Protein AF-A0A7C3BUM1-F1 (afdb_monomer)

Radius of gyration: 16.29 Å; Cα contacts (8 Å, |Δi|>4): 325; chains: 1; bounding box: 43×36×41 Å

Solvent-accessible surface area (backbone atoms only — not comparable to full-atom values): 12168 Å² total; per-residue (Å²): 133,93,57,63,69,52,70,36,45,48,68,57,50,49,50,49,41,70,63,41,60,32,74,45,102,86,48,78,44,44,57,68,56,46,44,52,38,48,52,55,34,44,52,52,60,72,76,26,99,44,62,68,73,44,55,67,70,60,46,41,29,54,54,10,55,37,55,62,81,82,89,51,48,34,44,67,62,43,69,41,67,85,38,61,56,45,53,49,40,60,73,68,54,43,62,36,52,24,60,10,52,66,40,52,67,81,62,83,90,83,54,71,66,35,54,48,48,19,49,65,33,34,46,68,63,29,78,91,56,54,74,50,54,40,62,51,25,25,47,42,20,40,60,35,15,56,63,22,45,37,50,37,93,66,24,48,64,47,49,25,63,60,59,72,48,67,95,77,74,50,76,90,49,38,49,68,62,46,39,55,52,46,66,71,12,43,35,69,65,46,79,87,59,82,53,69,67,56,31,51,45,59,64,24,47,32,31,46,47,42,55,69,27,38,67,66,66,78,85,126

Secondary structure (DSSP, 8-state):
----TTT--HHHHHHHHHT--EEEBTEEE-HHHHHHHHHHHHHHHHH-SSGGGS-HHHHHHHHTSS--SSS--GGGG---TT-HHHHHHHHTT-HHHHHHHHTS-SSS---HHHHHHHHHHHHHTTTTS---HHHHHHHHHHH-TTT-----TTTHHHHHHHHT--S---HHHHIIIIIHHHHTSTGGGSPPPSSHHHHHHHHTTTTTHHHHHSPP----

Foldseek 3Di:
DQDLQQEDALVRLVVLQQPQADADPVGTQHLVLVLVLLVLLLVQCVVDVWLLVRDLLVLCLLLALDLHPDDRGSCSQDHPVVLVLLNVLSNVSPVLQRQLCNLPDQDDDDDPVSLVSSVVSNCVSAVVHRDFPQSSLSNVLSRQLLQGARDDPQQLVQLCVSQVHDSDDGSNCCCVSPRVSNCSGNSSPDDQDDPPSSNSCNSNVNNSVCSNRGDRDDDD

Mean predicted aligned error: 4.18 Å

pLDDT: mean 91.53, std 10.64, range [32.69, 98.81]

Structure (mmCIF, N/CA/C/O backbone):
data_AF-A0A7C3BUM1-F1
#
_entry.id   AF-A0A7C3BUM1-F1
#
loop_
_atom_site.group_PDB
_atom_site.id
_atom_site.type_symbol
_atom_site.label_atom_id
_atom_site.label_alt_id
_atom_site.label_comp_id
_atom_site.label_asym_id
_atom_site.label_entity_id
_atom_site.label_seq_id
_atom_site.pdbx_PDB_ins_code
_atom_site.Cartn_x
_atom_site.Cartn_y
_atom_site.Cartn_z
_atom_site.occupancy
_atom_site.B_iso_or_equiv
_atom_site.auth_seq_id
_atom_site.auth_comp_id
_atom_site.auth_asym_id
_atom_site.auth_atom_id
_atom_site.pdbx_PDB_model_num
ATOM 1 N N . MET A 1 1 ? 11.170 15.460 -12.088 1.00 54.09 1 MET A N 1
ATOM 2 C CA . MET A 1 1 ? 11.405 14.317 -12.995 1.00 54.09 1 MET A CA 1
ATOM 3 C C . MET A 1 1 ? 10.095 14.072 -13.723 1.00 54.09 1 MET A C 1
ATOM 5 O O . MET A 1 1 ? 9.106 13.842 -13.044 1.00 54.09 1 MET A O 1
ATOM 9 N N . ASN A 1 2 ? 10.047 14.237 -15.046 1.00 65.81 2 ASN A N 1
ATOM 10 C CA . ASN A 1 2 ? 8.825 14.005 -15.820 1.00 65.81 2 ASN A CA 1
ATOM 11 C C . ASN A 1 2 ? 8.827 12.542 -16.289 1.00 65.81 2 ASN A C 1
ATOM 13 O O . ASN A 1 2 ? 9.351 12.250 -17.356 1.00 65.81 2 ASN A O 1
ATOM 17 N N . ILE A 1 3 ? 8.378 11.617 -15.433 1.00 73.81 3 ILE A N 1
ATOM 18 C CA . ILE A 1 3 ? 8.211 10.208 -15.821 1.00 73.81 3 ILE A CA 1
ATOM 19 C C . ILE A 1 3 ? 6.812 10.057 -16.407 1.00 73.81 3 ILE A C 1
ATOM 21 O O . ILE A 1 3 ? 5.827 10.279 -15.701 1.00 73.81 3 ILE A O 1
ATOM 25 N N . GLU A 1 4 ? 6.717 9.601 -17.655 1.00 87.44 4 GLU A N 1
ATOM 26 C CA . GLU A 1 4 ? 5.458 9.124 -18.231 1.00 87.44 4 GLU A CA 1
ATOM 27 C C . GLU A 1 4 ? 5.128 7.732 -17.671 1.00 87.44 4 GLU A C 1
ATOM 29 O O . GLU A 1 4 ? 5.233 6.720 -18.360 1.00 87.44 4 GLU A O 1
ATOM 34 N N . ILE A 1 5 ? 4.765 7.674 -16.386 1.00 90.94 5 ILE A N 1
ATOM 35 C CA . ILE A 1 5 ? 4.686 6.435 -15.592 1.00 90.94 5 ILE A CA 1
ATOM 36 C C . ILE A 1 5 ? 3.821 5.342 -16.232 1.00 90.94 5 ILE A C 1
ATOM 38 O O . ILE A 1 5 ? 4.075 4.158 -16.045 1.00 90.94 5 ILE A O 1
ATOM 42 N N . PHE A 1 6 ? 2.823 5.720 -17.029 1.00 93.12 6 PHE A N 1
ATOM 43 C CA . PHE A 1 6 ? 1.939 4.769 -17.698 1.00 93.12 6 PHE A CA 1
ATOM 44 C C . PHE A 1 6 ? 2.565 4.089 -18.921 1.00 93.12 6 PHE A C 1
ATOM 46 O O . PHE A 1 6 ? 2.082 3.031 -19.327 1.00 93.12 6 PHE A O 1
ATOM 53 N N . LYS A 1 7 ? 3.616 4.676 -19.505 1.00 94.75 7 LYS A N 1
ATOM 54 C CA . LYS A 1 7 ? 4.246 4.207 -20.746 1.00 94.75 7 LYS A CA 1
ATOM 55 C C . LYS A 1 7 ? 5.590 3.521 -20.541 1.00 94.75 7 LYS A C 1
ATOM 57 O O . LYS A 1 7 ? 6.026 2.820 -21.447 1.00 94.75 7 LYS A O 1
ATOM 62 N N . ILE A 1 8 ? 6.232 3.708 -19.386 1.00 95.56 8 ILE A N 1
ATOM 63 C CA . ILE A 1 8 ? 7.531 3.082 -19.134 1.00 95.56 8 ILE A CA 1
ATOM 64 C C . ILE A 1 8 ? 7.420 1.554 -19.133 1.00 95.56 8 ILE A C 1
ATOM 66 O O . ILE A 1 8 ? 6.443 0.972 -18.648 1.00 95.56 8 ILE A O 1
ATOM 70 N N . THR A 1 9 ? 8.446 0.916 -19.678 1.00 97.50 9 THR A N 1
ATOM 71 C CA . THR A 1 9 ? 8.641 -0.532 -19.672 1.00 97.50 9 THR A CA 1
ATOM 72 C C . THR A 1 9 ? 8.900 -1.051 -18.258 1.00 97.50 9 THR A C 1
ATOM 74 O O . THR A 1 9 ? 9.193 -0.297 -17.325 1.00 97.50 9 THR A O 1
ATOM 77 N N . TRP A 1 10 ? 8.830 -2.373 -18.093 1.00 97.94 10 TRP A N 1
ATOM 78 C CA . TRP A 1 10 ? 9.232 -3.016 -16.844 1.00 97.94 10 TRP A CA 1
ATOM 79 C C . TRP A 1 10 ? 10.689 -2.716 -16.480 1.00 97.94 10 TRP A C 1
ATOM 81 O O . TRP A 1 10 ? 10.981 -2.387 -15.333 1.00 97.94 10 TRP A O 1
ATOM 91 N N . GLN A 1 11 ? 11.593 -2.764 -17.460 1.00 97.62 11 GLN A N 1
ATOM 92 C CA . GLN A 1 11 ? 13.021 -2.535 -17.259 1.00 97.62 11 GLN A CA 1
ATOM 93 C C . GLN A 1 11 ? 13.295 -1.107 -16.773 1.00 97.62 11 GLN A C 1
ATOM 95 O O . GLN A 1 11 ? 14.066 -0.914 -15.833 1.00 97.62 11 GLN A O 1
ATOM 100 N N . GLU A 1 12 ? 12.628 -0.106 -17.351 1.00 96.31 12 GLU A N 1
ATOM 101 C CA . GLU A 1 12 ? 12.721 1.288 -16.898 1.00 96.31 12 GLU A CA 1
ATOM 102 C C . GLU A 1 12 ? 12.132 1.471 -15.494 1.00 96.31 12 GLU A C 1
ATOM 104 O O . GLU A 1 12 ? 12.751 2.108 -14.637 1.00 96.31 12 GLU A O 1
ATOM 109 N N . PHE A 1 13 ? 10.961 0.879 -15.226 1.00 96.62 13 PHE A N 1
ATOM 110 C CA . PHE A 1 13 ? 10.343 0.906 -13.901 1.00 96.62 13 PHE A CA 1
ATOM 111 C C . PHE A 1 13 ? 11.276 0.310 -12.841 1.00 96.62 13 PHE A C 1
ATOM 113 O O . PHE A 1 13 ? 11.584 0.961 -11.839 1.00 96.62 13 PHE A O 1
ATOM 120 N N . PHE A 1 14 ? 11.777 -0.903 -13.078 1.00 96.88 14 PHE A N 1
ATOM 121 C CA . PHE A 1 14 ? 12.679 -1.587 -12.162 1.00 96.88 14 PHE A CA 1
ATOM 122 C C . PHE A 1 14 ? 13.993 -0.826 -11.987 1.00 96.88 14 PHE A C 1
ATOM 124 O O . PHE A 1 14 ? 14.475 -0.697 -10.862 1.00 96.88 14 PHE A O 1
ATOM 131 N N . TRP A 1 15 ? 14.545 -0.243 -13.057 1.00 94.62 15 TRP A N 1
ATOM 132 C CA . TRP A 1 15 ? 15.730 0.607 -12.966 1.00 94.62 15 TRP A CA 1
ATOM 1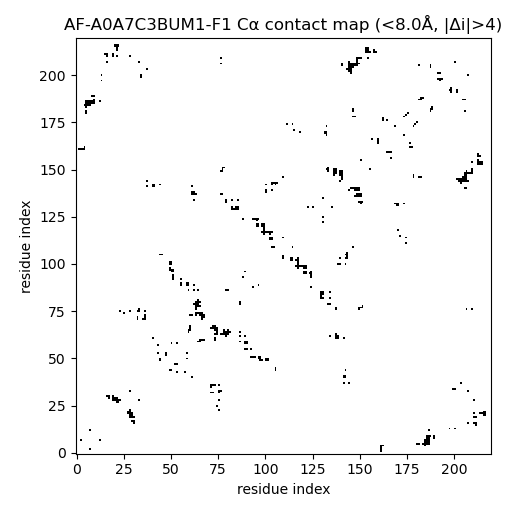33 C C . TRP A 1 15 ? 15.505 1.792 -12.021 1.00 94.62 15 TRP A C 1
ATOM 135 O O . TRP A 1 15 ? 16.359 2.068 -11.176 1.00 94.62 15 TRP A O 1
ATOM 145 N N . HIS A 1 16 ? 14.351 2.461 -12.099 1.00 92.38 16 HIS A N 1
ATOM 146 C CA . HIS A 1 16 ? 14.019 3.553 -11.184 1.00 92.38 16 HIS A CA 1
ATOM 147 C C . HIS A 1 16 ? 13.896 3.092 -9.728 1.00 92.38 16 HIS A C 1
ATOM 149 O O . HIS A 1 16 ? 14.406 3.780 -8.843 1.00 92.38 16 HIS A O 1
ATOM 155 N N . VAL A 1 17 ? 13.263 1.940 -9.483 1.00 93.69 17 VAL A N 1
ATOM 156 C CA . VAL A 1 17 ? 13.146 1.351 -8.138 1.00 93.69 17 VAL A CA 1
ATOM 157 C C . VAL A 1 17 ? 14.523 0.985 -7.579 1.00 93.69 17 VAL A C 1
ATOM 159 O O . VAL A 1 17 ? 14.868 1.363 -6.461 1.00 93.69 17 VAL A O 1
ATOM 162 N N . LYS A 1 18 ? 15.338 0.277 -8.367 1.00 92.19 18 LYS A N 1
ATOM 163 C CA . LYS A 1 18 ? 16.676 -0.189 -7.979 1.00 92.19 18 LYS A CA 1
ATOM 164 C C . LYS A 1 18 ? 17.618 0.965 -7.645 1.00 92.19 18 LYS A C 1
ATOM 166 O O . LYS A 1 18 ? 18.461 0.830 -6.764 1.00 92.19 18 LYS A O 1
ATOM 171 N N . ASN A 1 19 ? 17.469 2.094 -8.335 1.00 88.69 19 ASN A N 1
ATOM 172 C CA . ASN A 1 19 ? 18.288 3.289 -8.145 1.00 88.69 19 ASN A CA 1
ATOM 173 C C . ASN A 1 19 ? 17.624 4.334 -7.232 1.00 88.69 19 ASN A C 1
ATOM 175 O O . ASN A 1 19 ? 17.949 5.524 -7.327 1.00 88.69 19 ASN A O 1
ATOM 179 N N . GLU A 1 20 ? 16.694 3.933 -6.355 1.00 85.88 20 GLU A N 1
ATOM 180 C CA . GLU A 1 20 ? 16.160 4.855 -5.357 1.00 85.88 20 GLU A CA 1
ATOM 181 C C . GLU A 1 20 ? 17.288 5.379 -4.452 1.00 85.88 20 GLU A C 1
ATOM 183 O O . GLU A 1 20 ? 18.154 4.639 -3.990 1.00 85.88 20 GLU A O 1
ATOM 188 N N . ARG A 1 21 ? 17.294 6.693 -4.221 1.00 74.31 21 ARG A N 1
ATOM 189 C CA . ARG A 1 21 ? 18.256 7.371 -3.343 1.00 74.31 21 ARG A CA 1
ATOM 190 C C . ARG A 1 21 ? 17.479 8.280 -2.412 1.00 74.31 21 ARG A C 1
ATOM 192 O O . ARG A 1 21 ? 17.384 9.487 -2.633 1.00 74.31 21 ARG A O 1
ATOM 199 N N . ASN A 1 22 ? 16.839 7.664 -1.426 1.00 73.69 22 ASN A N 1
ATOM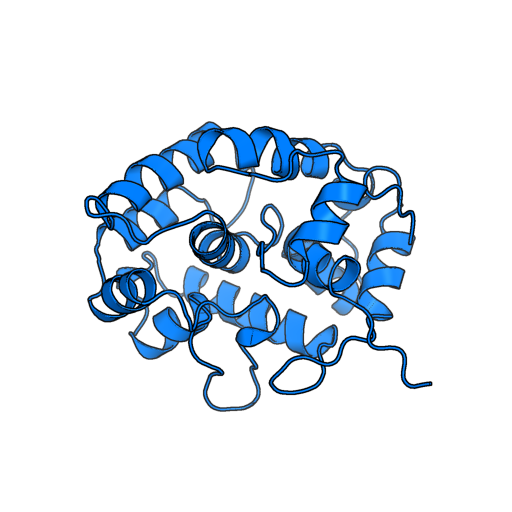 200 C CA . ASN A 1 22 ? 15.943 8.349 -0.514 1.00 73.69 22 ASN A CA 1
ATOM 201 C C . ASN A 1 22 ? 16.381 8.091 0.929 1.00 73.69 22 ASN A C 1
ATOM 203 O O . ASN A 1 22 ? 16.457 6.948 1.371 1.00 73.69 22 ASN A O 1
ATOM 207 N N . VAL A 1 23 ? 16.597 9.162 1.690 1.00 65.06 23 VAL A N 1
ATOM 208 C CA . VAL A 1 23 ? 16.812 9.060 3.136 1.00 65.06 23 VAL A CA 1
ATOM 209 C C . VAL A 1 23 ? 15.453 9.178 3.828 1.00 65.06 23 VAL A C 1
ATOM 211 O O . VAL A 1 23 ? 14.734 10.182 3.729 1.00 65.06 23 VAL A O 1
ATOM 214 N N . GLY A 1 24 ? 15.039 8.104 4.493 1.00 64.38 24 GLY A N 1
ATOM 215 C CA . GLY A 1 24 ? 13.846 8.082 5.325 1.00 64.38 24 GLY A CA 1
ATOM 216 C C . GLY A 1 24 ? 14.082 8.831 6.635 1.00 64.38 24 GLY A C 1
ATOM 217 O O . GLY A 1 24 ? 15.208 9.028 7.070 1.00 64.38 24 GLY A O 1
ATOM 218 N N . LEU A 1 25 ? 13.007 9.194 7.344 1.00 61.88 25 LEU A N 1
ATOM 219 C CA . LEU A 1 25 ? 13.126 9.817 8.679 1.00 61.88 25 LEU A CA 1
ATOM 220 C C . LEU A 1 25 ? 13.809 8.911 9.722 1.00 61.88 25 LEU A C 1
ATOM 222 O O . LEU A 1 25 ? 14.065 9.349 10.837 1.00 61.88 25 LEU A O 1
ATOM 226 N N . ARG A 1 26 ? 14.000 7.626 9.406 1.00 67.12 26 ARG A N 1
ATOM 227 C CA . ARG A 1 26 ? 14.441 6.580 10.336 1.00 67.12 26 ARG A CA 1
ATOM 228 C C . ARG A 1 26 ? 15.459 5.626 9.690 1.00 67.12 26 ARG A C 1
ATOM 230 O O . ARG A 1 26 ? 15.480 4.443 10.027 1.00 67.12 26 ARG A O 1
ATOM 237 N N . GLY A 1 27 ? 16.251 6.143 8.749 1.00 68.12 27 GLY A N 1
ATOM 238 C CA . GLY A 1 27 ? 17.278 5.409 8.004 1.00 68.12 27 GLY A CA 1
ATOM 239 C C . GLY A 1 27 ? 17.022 5.364 6.498 1.00 68.12 27 GLY A C 1
ATOM 240 O O . GLY A 1 27 ? 15.997 5.856 6.017 1.00 68.12 27 GLY A O 1
ATOM 241 N N . ASP A 1 28 ? 17.962 4.766 5.773 1.00 73.38 28 ASP A N 1
ATOM 242 C CA . ASP A 1 28 ? 17.940 4.701 4.313 1.00 73.38 28 ASP A CA 1
ATOM 243 C C . ASP A 1 28 ? 16.742 3.901 3.794 1.00 73.38 28 ASP A C 1
ATOM 245 O O . ASP A 1 28 ? 16.418 2.807 4.277 1.00 73.38 28 ASP A O 1
ATOM 249 N N . LEU A 1 29 ? 16.071 4.464 2.791 1.00 78.12 29 LEU A N 1
ATOM 250 C CA . LEU A 1 29 ? 15.075 3.753 2.005 1.00 78.12 29 LEU A CA 1
ATOM 251 C C . LEU A 1 29 ? 15.798 3.095 0.836 1.00 78.12 29 LEU A C 1
ATOM 253 O O . LEU A 1 29 ? 16.469 3.771 0.056 1.00 78.12 29 LEU A O 1
ATOM 257 N N . ASN A 1 30 ? 15.685 1.775 0.748 1.00 88.31 30 ASN A N 1
ATOM 258 C CA . ASN A 1 30 ? 16.286 1.003 -0.326 1.00 88.31 30 ASN A CA 1
ATOM 259 C C . ASN A 1 30 ? 15.413 -0.198 -0.690 1.00 88.31 30 ASN A C 1
ATOM 261 O O . ASN A 1 30 ? 14.597 -0.679 0.109 1.00 88.31 30 ASN A O 1
ATOM 265 N N . ILE A 1 31 ? 15.660 -0.710 -1.893 1.00 92.88 31 ILE A N 1
ATOM 266 C CA . ILE A 1 31 ? 14.914 -1.810 -2.493 1.00 92.88 31 ILE A CA 1
ATOM 267 C C . ILE A 1 31 ? 14.848 -3.040 -1.579 1.00 92.88 31 ILE A C 1
ATOM 269 O O . ILE A 1 31 ? 13.768 -3.589 -1.378 1.00 92.88 31 ILE A O 1
ATOM 273 N N . HIS A 1 32 ? 15.955 -3.435 -0.946 1.00 92.69 32 HIS A N 1
ATOM 274 C CA . HIS A 1 32 ? 15.994 -4.620 -0.085 1.00 92.69 32 HIS A CA 1
ATOM 275 C C . HIS A 1 32 ? 15.169 -4.436 1.194 1.00 92.69 32 HIS A C 1
ATOM 277 O O . HIS A 1 32 ? 14.444 -5.341 1.602 1.00 92.69 32 HIS A O 1
ATOM 283 N N . GLY A 1 33 ? 15.226 -3.255 1.814 1.00 92.19 33 GLY A N 1
ATOM 284 C CA . GLY A 1 33 ? 14.411 -2.922 2.981 1.00 92.19 33 GLY A CA 1
ATOM 285 C C . GLY A 1 33 ? 12.916 -2.920 2.660 1.00 92.19 33 GLY A C 1
ATOM 286 O O . GLY A 1 33 ? 12.113 -3.431 3.442 1.00 92.19 33 GLY A O 1
ATOM 287 N N . ARG A 1 34 ? 12.541 -2.393 1.491 1.00 93.81 34 ARG A N 1
ATOM 288 C CA . ARG A 1 34 ? 11.162 -2.417 0.987 1.00 93.81 34 ARG A CA 1
ATOM 289 C C . ARG A 1 34 ? 10.677 -3.834 0.685 1.00 93.81 34 ARG A C 1
ATOM 291 O O . ARG A 1 34 ? 9.579 -4.182 1.115 1.00 93.81 34 ARG A O 1
ATOM 298 N N . ILE A 1 35 ? 11.498 -4.656 0.025 1.00 96.62 35 ILE A N 1
ATOM 299 C CA . ILE A 1 35 ? 11.204 -6.077 -0.227 1.00 96.62 35 ILE A CA 1
ATOM 300 C C . ILE A 1 35 ? 10.926 -6.800 1.097 1.00 96.62 35 ILE A C 1
ATOM 302 O O . ILE A 1 35 ? 9.842 -7.358 1.252 1.00 96.62 35 ILE A O 1
ATOM 306 N N . LYS A 1 36 ? 11.818 -6.675 2.094 1.00 95.69 36 LYS A N 1
ATOM 307 C CA . LYS A 1 36 ? 11.636 -7.290 3.425 1.00 95.69 36 LYS A CA 1
ATOM 308 C C . LYS A 1 36 ? 10.296 -6.914 4.074 1.00 95.69 36 LYS A C 1
ATOM 310 O O . LYS A 1 36 ? 9.660 -7.754 4.707 1.00 95.69 36 LYS A O 1
ATOM 315 N N . VAL A 1 37 ? 9.853 -5.659 3.933 1.00 96.06 37 VAL A N 1
ATOM 316 C CA . VAL A 1 37 ? 8.552 -5.212 4.465 1.00 96.06 37 VAL A CA 1
ATOM 317 C C . VAL A 1 37 ? 7.388 -5.895 3.750 1.00 96.06 37 VAL A C 1
ATOM 319 O O . VAL A 1 37 ? 6.482 -6.385 4.423 1.00 96.06 37 VAL A O 1
ATOM 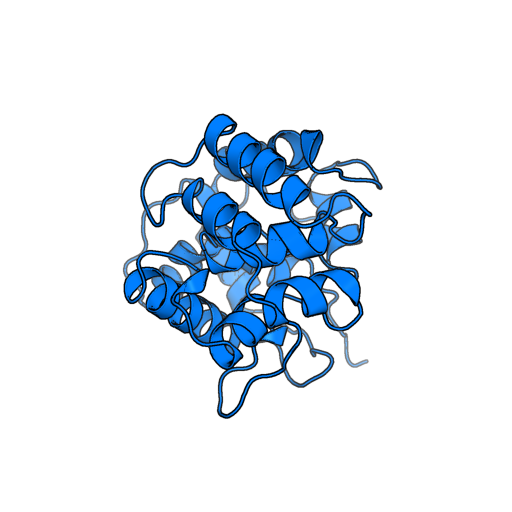322 N N . LEU A 1 38 ? 7.395 -5.940 2.414 1.00 97.69 38 LEU A N 1
ATOM 323 C CA . LEU A 1 38 ? 6.300 -6.550 1.652 1.00 97.69 38 LEU A CA 1
ATOM 324 C C . LEU A 1 38 ? 6.244 -8.070 1.835 1.00 97.69 38 LEU A C 1
ATOM 326 O O . LEU A 1 38 ? 5.154 -8.617 1.968 1.00 97.69 38 LEU A O 1
ATOM 330 N N . GLU A 1 39 ? 7.390 -8.745 1.912 1.00 97.44 39 GLU A N 1
ATOM 331 C CA . GLU A 1 39 ? 7.464 -10.182 2.196 1.00 97.44 39 GLU A CA 1
ATOM 332 C C . GLU A 1 39 ? 6.927 -10.507 3.593 1.00 97.44 39 GLU A C 1
ATOM 334 O O . GLU A 1 39 ? 6.083 -11.390 3.749 1.00 97.44 39 GLU A O 1
ATOM 339 N N . ALA A 1 40 ? 7.338 -9.751 4.615 1.00 97.06 40 ALA A N 1
ATOM 340 C CA . ALA A 1 40 ? 6.821 -9.941 5.966 1.00 97.06 40 ALA A CA 1
ATOM 341 C C . ALA A 1 40 ? 5.323 -9.626 6.069 1.00 97.06 40 ALA A C 1
ATOM 343 O O . ALA A 1 40 ? 4.602 -10.308 6.800 1.00 97.06 40 ALA A O 1
ATOM 344 N N . ALA A 1 41 ? 4.840 -8.613 5.342 1.00 97.75 41 ALA A N 1
ATOM 345 C CA . ALA A 1 41 ? 3.418 -8.302 5.274 1.00 97.75 41 ALA A CA 1
ATOM 346 C C . ALA A 1 41 ? 2.630 -9.449 4.633 1.00 97.75 41 ALA A C 1
ATOM 348 O O . ALA A 1 41 ? 1.650 -9.918 5.212 1.00 97.75 41 ALA A O 1
ATOM 349 N N . ARG A 1 42 ? 3.111 -9.945 3.487 1.00 97.62 42 ARG A N 1
ATOM 350 C CA . ARG A 1 42 ? 2.541 -11.087 2.775 1.00 97.62 42 ARG A CA 1
ATOM 351 C C . ARG A 1 42 ? 2.447 -12.298 3.697 1.00 97.62 42 ARG A C 1
ATOM 353 O O . ARG A 1 42 ? 1.349 -12.802 3.905 1.00 97.62 42 ARG A O 1
ATOM 360 N N . ASN A 1 43 ? 3.549 -12.700 4.328 1.00 97.50 43 ASN A N 1
ATOM 361 C CA . ASN A 1 43 ? 3.573 -13.862 5.219 1.00 97.50 43 ASN A CA 1
ATOM 362 C C . ASN A 1 43 ? 2.518 -13.765 6.330 1.00 97.50 43 ASN A C 1
ATOM 364 O O . ASN A 1 43 ? 1.822 -14.736 6.597 1.00 97.50 43 ASN A O 1
ATOM 368 N N . ARG A 1 44 ? 2.311 -12.581 6.921 1.00 97.44 44 ARG A N 1
ATOM 369 C CA . ARG A 1 44 ? 1.278 -12.395 7.957 1.00 97.44 44 ARG A CA 1
ATOM 370 C C . ARG A 1 44 ? -0.123 -12.640 7.438 1.00 97.44 44 ARG A C 1
ATOM 372 O O . ARG A 1 44 ? -0.879 -13.339 8.101 1.00 97.44 44 ARG A O 1
ATOM 379 N N . PHE A 1 45 ? -0.447 -12.082 6.278 1.00 97.94 45 PHE A N 1
ATOM 380 C CA . PHE A 1 45 ? -1.757 -12.261 5.666 1.00 97.94 45 PHE A CA 1
ATOM 381 C C . PHE A 1 45 ? -1.992 -13.684 5.142 1.00 97.94 45 PHE A C 1
ATOM 383 O O . PHE A 1 45 ? -3.135 -14.104 5.070 1.00 97.94 45 PHE A O 1
ATOM 390 N N . TYR A 1 46 ? -0.941 -14.433 4.798 1.00 96.88 46 TYR A N 1
ATOM 391 C CA . TYR A 1 46 ? -1.068 -15.849 4.431 1.00 96.88 46 TYR A CA 1
ATOM 392 C C . TYR A 1 46 ? -1.215 -16.774 5.635 1.00 96.88 46 TYR A C 1
ATOM 394 O O . TYR A 1 46 ? -1.887 -17.795 5.547 1.00 96.88 46 TYR A O 1
ATOM 402 N N . SER A 1 47 ? -0.567 -16.439 6.750 1.00 97.75 47 SER A N 1
ATOM 403 C CA . SER A 1 47 ? -0.589 -17.261 7.962 1.00 97.75 47 SER A CA 1
ATOM 404 C C . SER A 1 47 ? -1.825 -17.041 8.836 1.00 97.75 47 SER A C 1
ATOM 406 O O . SER A 1 47 ? -2.001 -17.778 9.800 1.00 97.75 47 SER A O 1
ATOM 408 N N . HIS A 1 48 ? -2.655 -16.040 8.534 1.00 97.81 48 HIS A N 1
ATOM 409 C CA . HIS A 1 48 ? -3.841 -15.699 9.319 1.00 97.81 48 HIS A CA 1
ATOM 410 C C . HIS A 1 48 ? -5.032 -15.467 8.381 1.00 97.81 48 HIS A C 1
ATOM 412 O O . HIS A 1 48 ? -4.912 -14.627 7.486 1.00 97.81 48 HIS A O 1
ATOM 418 N N . PRO A 1 49 ? -6.168 -16.163 8.577 1.00 93.44 49 PRO A N 1
ATOM 419 C CA . PRO A 1 49 ? -7.363 -15.962 7.760 1.00 93.44 49 PRO A CA 1
ATOM 420 C C . PRO A 1 49 ? -7.867 -14.517 7.805 1.00 93.44 49 PRO A C 1
ATOM 422 O O . PRO A 1 49 ? -8.163 -13.941 6.757 1.00 93.44 49 PRO A O 1
ATOM 425 N N . HIS A 1 50 ? -7.895 -13.920 9.001 1.00 98.31 50 HIS A N 1
ATOM 426 C CA . HIS A 1 50 ? -8.404 -12.574 9.227 1.00 98.31 50 HIS A CA 1
ATOM 427 C C . HIS A 1 50 ? -7.334 -11.654 9.826 1.00 98.31 50 HIS A C 1
ATOM 429 O O . HIS A 1 50 ? -6.406 -12.079 10.518 1.00 98.31 50 HIS A O 1
ATOM 435 N N . PHE A 1 51 ? -7.455 -10.345 9.582 1.00 98.56 51 PHE A N 1
ATOM 436 C CA . PHE A 1 51 ? -6.521 -9.366 10.152 1.00 98.56 51 PHE A CA 1
ATOM 437 C C . PHE A 1 51 ? -6.593 -9.331 11.682 1.00 98.56 51 PHE A C 1
ATOM 439 O O . PHE A 1 51 ? -5.584 -9.081 12.338 1.00 98.56 51 PHE A O 1
ATOM 446 N N . GLU A 1 52 ? -7.768 -9.582 12.253 1.00 98.25 52 GLU A N 1
ATOM 447 C CA . GLU A 1 52 ? -7.962 -9.606 13.701 1.00 98.25 52 GLU A CA 1
ATOM 448 C C . GLU A 1 52 ? -7.297 -10.785 14.417 1.00 98.25 52 GLU A C 1
ATOM 450 O O . GLU A 1 52 ? -7.038 -10.676 15.619 1.00 98.25 52 GLU A O 1
ATOM 455 N N . ASP A 1 53 ? -6.941 -11.844 13.684 1.00 98.19 53 ASP A N 1
ATOM 456 C CA . ASP A 1 53 ? -6.195 -12.998 14.201 1.00 98.19 53 ASP A CA 1
ATOM 457 C C . ASP A 1 53 ? -4.693 -12.694 14.335 1.00 98.19 53 ASP A C 1
ATOM 459 O O . ASP A 1 53 ? -3.967 -13.342 15.089 1.00 98.19 53 ASP A O 1
ATOM 463 N N . ILE A 1 54 ? -4.199 -11.685 13.610 1.00 98.06 54 ILE A N 1
ATOM 464 C CA . ILE A 1 54 ? -2.799 -11.257 13.667 1.00 98.06 54 ILE A CA 1
ATOM 465 C C . ILE A 1 54 ? -2.549 -10.588 15.018 1.00 98.06 54 ILE A C 1
ATOM 467 O O . ILE A 1 54 ? -3.268 -9.663 15.383 1.00 98.06 54 ILE A O 1
ATOM 471 N N . ASN A 1 55 ? -1.494 -10.973 15.743 1.00 96.81 55 ASN A N 1
ATOM 472 C CA . ASN A 1 55 ? -1.174 -10.358 17.037 1.00 96.81 55 ASN A CA 1
ATOM 473 C C . ASN A 1 55 ? -1.004 -8.825 16.961 1.00 96.81 55 ASN A C 1
ATOM 475 O O . ASN A 1 55 ? -0.680 -8.241 15.920 1.00 96.81 55 ASN A O 1
ATOM 479 N N . VAL A 1 56 ? -1.207 -8.158 18.098 1.00 96.44 56 VAL A N 1
ATOM 480 C CA . VAL A 1 56 ? -1.292 -6.696 18.152 1.00 96.44 56 VAL A CA 1
ATOM 481 C C . VAL A 1 56 ? -0.004 -6.006 17.682 1.00 96.44 56 VAL A C 1
ATOM 483 O O . VAL A 1 56 ? -0.084 -4.999 16.981 1.00 96.44 56 VAL A O 1
ATOM 486 N N . GLU A 1 57 ? 1.180 -6.538 17.990 1.00 95.62 57 GLU A N 1
ATOM 487 C CA . GLU A 1 57 ? 2.468 -6.023 17.504 1.00 95.62 57 GLU A CA 1
ATOM 488 C C . GLU A 1 57 ? 2.536 -6.049 15.974 1.00 95.62 57 GLU A C 1
ATOM 490 O O . GLU A 1 57 ? 2.829 -5.029 15.345 1.00 95.62 57 GLU A O 1
ATOM 495 N N . ALA A 1 58 ? 2.191 -7.182 15.368 1.00 95.94 58 ALA A N 1
ATOM 496 C CA . ALA A 1 58 ? 2.211 -7.353 13.924 1.00 95.94 58 ALA A CA 1
ATOM 497 C C . ALA A 1 58 ? 1.150 -6.489 13.213 1.00 95.94 58 ALA A C 1
ATOM 499 O O . ALA A 1 58 ? 1.432 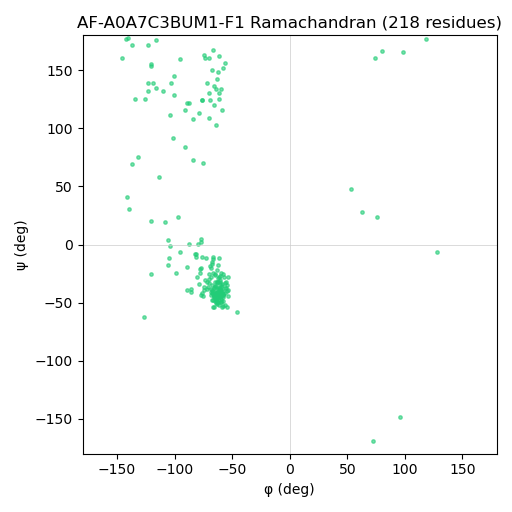-5.938 12.143 1.00 95.94 58 ALA A O 1
ATOM 500 N N . ARG A 1 59 ? -0.029 -6.273 13.817 1.00 97.81 59 ARG A N 1
ATOM 501 C CA . ARG A 1 59 ? -1.033 -5.324 13.297 1.00 97.81 59 ARG A CA 1
ATOM 502 C C . ARG A 1 59 ? -0.528 -3.883 13.308 1.00 97.81 59 ARG A C 1
ATOM 504 O O . ARG A 1 59 ? -0.715 -3.167 12.325 1.00 97.81 59 ARG A O 1
ATOM 511 N N . LYS A 1 60 ? 0.147 -3.453 14.382 1.00 97.06 60 LYS A N 1
ATOM 512 C CA . LYS A 1 60 ? 0.753 -2.108 14.485 1.00 97.06 60 LYS A CA 1
ATOM 513 C C . LYS A 1 60 ? 1.791 -1.873 13.384 1.00 97.06 60 LYS A C 1
ATOM 515 O O . LYS A 1 60 ? 1.871 -0.783 12.812 1.00 97.06 60 LYS A O 1
ATOM 520 N N . GLU A 1 61 ? 2.584 -2.897 13.091 1.00 96.38 61 GLU A N 1
ATOM 521 C CA . GLU A 1 61 ? 3.610 -2.896 12.048 1.00 96.38 61 GLU A CA 1
ATOM 522 C C . GLU A 1 61 ? 3.013 -2.815 10.633 1.00 96.38 61 GLU A C 1
ATOM 524 O O . GLU A 1 61 ? 3.389 -1.933 9.853 1.00 96.38 61 GLU A O 1
ATOM 529 N N . LEU A 1 62 ? 2.003 -3.639 10.330 1.00 97.06 62 LEU A N 1
ATOM 530 C CA . LEU A 1 62 ? 1.237 -3.555 9.078 1.00 97.06 62 LEU A CA 1
ATOM 531 C C . LEU A 1 62 ? 0.603 -2.165 8.916 1.00 97.06 62 LEU A C 1
ATOM 533 O O . LEU A 1 62 ? 0.742 -1.517 7.878 1.00 97.06 62 LEU A O 1
ATOM 537 N N . ALA A 1 63 ? 0.005 -1.641 9.983 1.00 96.62 63 ALA A N 1
ATOM 538 C CA . ALA A 1 63 ? -0.587 -0.310 10.005 1.00 96.62 63 ALA A CA 1
ATOM 539 C C . ALA A 1 63 ? 0.446 0.830 9.894 1.00 96.62 63 ALA A C 1
ATOM 541 O O . ALA A 1 63 ? 0.067 1.958 9.585 1.00 96.62 63 ALA A O 1
ATOM 542 N N . GLY A 1 64 ? 1.741 0.562 10.097 1.00 94.00 64 GLY A N 1
ATOM 543 C CA . GLY A 1 64 ? 2.831 1.497 9.807 1.00 94.00 64 GLY A CA 1
ATOM 544 C C . GLY A 1 64 ? 3.006 2.633 10.816 1.00 94.00 64 GLY A C 1
ATOM 545 O O . GLY A 1 64 ? 3.548 3.680 10.462 1.00 94.00 64 GLY A O 1
ATOM 546 N N . PHE A 1 65 ? 2.552 2.470 12.063 1.00 91.81 65 PHE A N 1
ATOM 547 C CA . PHE A 1 65 ? 2.763 3.478 13.118 1.00 91.81 65 PHE A CA 1
ATOM 548 C C . PHE A 1 65 ? 3.817 3.087 14.159 1.00 91.81 65 PHE A C 1
ATOM 550 O O . PHE A 1 65 ? 4.088 3.846 15.092 1.00 91.81 65 PHE A O 1
ATOM 557 N N . VAL A 1 66 ? 4.470 1.946 13.972 1.00 89.56 66 VAL A N 1
ATOM 558 C CA . VAL A 1 66 ? 5.676 1.549 14.701 1.00 89.56 66 VAL A CA 1
ATOM 559 C C . VAL A 1 66 ? 6.809 1.320 13.708 1.00 89.56 66 VAL A C 1
ATOM 561 O O . VAL A 1 66 ? 6.574 1.052 12.533 1.00 89.56 66 VAL A O 1
ATOM 564 N N . VAL A 1 67 ? 8.049 1.445 14.173 1.00 80.62 67 VAL A N 1
ATOM 565 C CA . VAL A 1 67 ? 9.223 1.122 13.344 1.00 80.62 67 VAL A CA 1
ATOM 566 C C . VAL A 1 67 ? 9.351 -0.389 13.145 1.00 80.62 67 VAL A C 1
ATOM 568 O O . VAL A 1 67 ? 9.784 -0.819 12.080 1.00 80.62 67 VAL A O 1
ATOM 571 N N . GLY A 1 68 ? 8.922 -1.157 14.150 1.00 74.75 68 GLY A N 1
ATOM 572 C CA . GLY A 1 68 ? 9.185 -2.585 14.316 1.00 74.75 68 GLY A CA 1
ATOM 573 C C . GLY A 1 68 ? 10.336 -2.844 15.284 1.00 74.75 68 GLY A C 1
ATOM 574 O O . GLY A 1 68 ? 11.083 -1.926 15.634 1.00 74.75 68 GLY A O 1
ATOM 575 N N . LYS A 1 69 ? 10.461 -4.096 15.727 1.00 69.94 69 LYS A N 1
ATOM 576 C CA . LYS A 1 69 ? 11.654 -4.608 16.421 1.00 69.94 69 LYS A CA 1
ATOM 577 C C . LYS A 1 69 ? 12.462 -5.449 15.421 1.00 69.94 69 LYS A C 1
ATOM 579 O O . LYS A 1 69 ? 11.874 -6.190 14.640 1.00 69.94 69 LYS A O 1
ATOM 584 N N . GLY A 1 70 ? 13.791 -5.336 15.425 1.00 76.31 70 GLY A N 1
ATOM 585 C CA . GLY A 1 70 ? 14.673 -6.106 14.532 1.00 76.31 70 GLY A CA 1
ATOM 586 C C . GLY A 1 70 ? 15.078 -5.370 13.250 1.00 76.31 70 GLY A C 1
ATOM 587 O O . GLY A 1 70 ? 15.248 -4.151 13.252 1.00 76.31 70 GLY A O 1
ATOM 588 N N . GLU A 1 71 ? 15.288 -6.107 12.157 1.00 83.50 71 GLU A N 1
ATOM 589 C CA . GLU A 1 71 ? 15.826 -5.562 10.897 1.00 83.50 71 GLU A CA 1
ATOM 590 C C . GLU A 1 71 ? 14.782 -4.858 10.024 1.00 83.50 71 GLU A C 1
ATOM 592 O O . GLU A 1 71 ? 15.111 -3.946 9.264 1.00 83.50 71 GLU A O 1
ATOM 597 N N . ILE A 1 72 ? 13.513 -5.259 10.126 1.00 89.69 72 ILE A N 1
ATOM 598 C CA . ILE A 1 72 ? 12.451 -4.748 9.258 1.00 89.69 72 ILE A CA 1
ATOM 599 C C . ILE A 1 72 ? 12.053 -3.345 9.712 1.00 89.69 72 ILE A C 1
ATOM 601 O O . ILE A 1 72 ? 11.679 -3.119 10.861 1.00 89.69 72 ILE A O 1
ATOM 605 N N . ARG A 1 73 ? 12.128 -2.385 8.788 1.00 89.62 73 ARG A N 1
ATOM 606 C CA . ARG A 1 73 ? 11.724 -0.993 9.012 1.00 89.62 73 ARG A CA 1
ATOM 607 C C . ARG A 1 73 ? 10.347 -0.766 8.393 1.00 89.62 73 ARG A C 1
ATOM 609 O O . ARG A 1 73 ? 10.236 -0.378 7.237 1.00 89.62 73 ARG A O 1
ATOM 616 N N . TRP A 1 74 ? 9.273 -0.948 9.155 1.00 90.94 74 TRP A N 1
ATOM 617 C CA . TRP A 1 74 ? 7.895 -0.870 8.633 1.00 90.94 74 TRP A CA 1
ATOM 618 C C . TRP A 1 74 ? 7.503 0.497 8.058 1.00 90.94 74 TRP A C 1
ATOM 620 O O . TRP A 1 74 ? 6.562 0.601 7.265 1.00 90.94 74 TRP A O 1
ATOM 630 N N . THR A 1 75 ? 8.261 1.540 8.395 1.00 86.25 75 THR A N 1
ATOM 631 C CA . THR A 1 75 ? 8.096 2.902 7.877 1.00 86.25 75 THR A CA 1
ATOM 632 C C . THR A 1 75 ? 8.634 3.098 6.453 1.00 86.25 75 THR A C 1
ATOM 634 O O . THR A 1 75 ? 8.569 4.219 5.953 1.00 86.25 75 THR A O 1
ATOM 637 N N . GLN A 1 76 ? 9.158 2.048 5.800 1.00 87.38 76 GLN A N 1
ATOM 638 C CA . GLN A 1 76 ? 9.653 2.099 4.412 1.00 87.38 76 GLN A CA 1
ATOM 639 C C . GLN A 1 76 ? 8.554 2.482 3.402 1.00 87.38 76 GLN A C 1
ATOM 641 O O . GLN A 1 76 ? 8.853 3.114 2.400 1.00 87.38 76 GLN A O 1
ATOM 646 N N . PHE A 1 77 ? 7.278 2.189 3.690 1.00 89.31 77 PHE A N 1
ATOM 647 C CA . PHE A 1 77 ? 6.123 2.608 2.875 1.00 89.31 77 PHE A CA 1
ATOM 648 C C . PHE A 1 77 ? 5.223 3.599 3.622 1.00 89.31 77 PHE A C 1
ATOM 650 O O . PHE A 1 77 ? 4.041 3.347 3.870 1.00 89.31 77 PHE A O 1
ATOM 657 N N . GLY A 1 78 ? 5.805 4.724 4.034 1.00 84.06 78 GLY A N 1
ATOM 658 C CA . GLY A 1 78 ? 5.109 5.760 4.793 1.00 84.06 78 GLY A CA 1
ATOM 659 C C . GLY A 1 78 ? 4.846 5.395 6.259 1.00 84.06 78 GLY A C 1
ATOM 660 O O . GLY A 1 78 ? 4.881 4.236 6.669 1.00 84.06 78 GLY A O 1
ATOM 661 N N . SER A 1 79 ? 4.589 6.427 7.062 1.00 86.75 79 SER A N 1
ATOM 662 C CA . SER A 1 79 ? 4.277 6.315 8.489 1.00 86.75 79 SER A CA 1
ATOM 663 C C . SER A 1 79 ? 2.885 6.869 8.768 1.00 86.75 79 SER A C 1
ATOM 665 O O . SER A 1 79 ? 2.519 7.923 8.246 1.00 86.75 79 SER A O 1
ATOM 667 N N . THR A 1 80 ? 2.135 6.187 9.630 1.00 91.06 80 THR A N 1
ATOM 668 C CA . THR A 1 80 ? 0.806 6.606 10.110 1.00 91.06 80 THR A CA 1
ATOM 669 C C . THR A 1 80 ? 0.843 7.055 11.578 1.00 91.06 80 THR A C 1
ATOM 671 O O . THR A 1 80 ? -0.184 7.134 12.248 1.00 91.06 80 THR A O 1
ATOM 674 N N . GLN A 1 81 ? 2.027 7.394 12.102 1.00 89.12 81 GLN A N 1
ATOM 675 C CA . GLN A 1 81 ? 2.235 7.748 13.515 1.00 89.12 81 GLN A CA 1
ATOM 676 C C . GLN A 1 81 ? 1.359 8.891 14.036 1.00 89.12 81 GLN A C 1
ATOM 678 O O . GLN A 1 81 ? 0.981 8.876 15.209 1.00 89.12 81 GLN A O 1
ATOM 683 N N . SER A 1 82 ? 1.017 9.862 13.191 1.00 89.19 82 SER A N 1
ATOM 684 C CA . SER A 1 82 ? 0.164 10.996 13.559 1.00 89.19 82 SER A CA 1
ATOM 685 C C . SER A 1 82 ? -1.337 10.677 13.532 1.00 89.19 82 SER A C 1
ATOM 687 O O . SER A 1 82 ? -2.136 11.484 14.000 1.00 89.19 82 SER A O 1
ATOM 689 N N . ALA A 1 83 ? -1.752 9.506 13.037 1.00 92.62 83 ALA A N 1
ATOM 690 C CA . ALA A 1 83 ? -3.160 9.147 12.885 1.00 92.62 83 ALA A CA 1
ATOM 691 C C . ALA A 1 83 ? -3.747 8.579 14.194 1.00 92.62 83 ALA A C 1
ATOM 693 O O . ALA A 1 83 ? -3.974 7.380 14.321 1.00 92.62 83 ALA A O 1
ATOM 694 N N . GLY A 1 84 ? -3.969 9.442 15.193 1.00 95.31 84 GLY A N 1
ATOM 695 C CA . GLY A 1 84 ? -4.383 9.066 16.556 1.00 95.31 84 GLY A CA 1
ATOM 696 C C . GLY A 1 84 ? -5.522 8.039 16.629 1.00 95.31 84 GLY A C 1
ATOM 697 O O . GLY A 1 84 ? -5.325 6.949 17.165 1.00 95.31 84 GLY A O 1
ATOM 698 N N . ARG A 1 85 ? -6.678 8.354 16.033 1.00 95.81 85 ARG A N 1
ATOM 699 C CA . ARG A 1 85 ? -7.863 7.474 16.033 1.00 95.81 85 ARG A CA 1
ATOM 700 C C . ARG A 1 85 ? -7.645 6.173 15.257 1.00 95.81 85 ARG A C 1
ATOM 702 O O . ARG A 1 85 ? -8.066 5.116 15.709 1.00 95.81 85 ARG A O 1
ATOM 709 N N . PHE A 1 86 ? -6.920 6.224 14.139 1.00 96.94 86 PHE A N 1
ATOM 710 C CA . PHE A 1 86 ? -6.526 5.027 13.389 1.00 96.94 86 PHE A CA 1
ATOM 711 C C . PHE A 1 86 ? -5.683 4.070 14.243 1.00 96.94 86 PHE A C 1
ATOM 713 O O . PHE A 1 86 ? -5.991 2.885 14.328 1.00 96.94 86 PHE A O 1
ATOM 720 N N . LYS A 1 87 ? -4.670 4.587 14.950 1.00 96.75 87 LYS A N 1
ATOM 721 C CA . LYS A 1 87 ? -3.851 3.781 15.872 1.00 96.75 87 LYS A CA 1
ATOM 722 C C . LYS A 1 87 ? -4.690 3.156 16.980 1.00 96.75 87 LYS A C 1
ATOM 724 O O . LYS A 1 87 ? -4.480 1.995 17.318 1.00 96.75 87 LYS A O 1
ATOM 729 N N . GLN A 1 88 ? -5.621 3.925 17.545 1.00 96.88 88 GLN A N 1
ATOM 730 C CA . GLN A 1 88 ? -6.522 3.440 18.585 1.00 96.88 88 GLN A CA 1
ATOM 731 C C . GLN A 1 88 ? -7.357 2.256 18.085 1.00 96.88 88 GLN A C 1
ATOM 733 O O . GLN A 1 88 ? -7.341 1.212 18.729 1.00 96.88 88 GLN A O 1
ATOM 738 N N . ALA A 1 89 ? -7.995 2.377 16.918 1.00 97.69 89 ALA A N 1
ATOM 739 C CA . ALA A 1 89 ? -8.809 1.304 16.349 1.00 97.69 89 ALA A CA 1
ATOM 740 C C . ALA A 1 89 ? -7.992 0.030 16.048 1.00 97.69 89 ALA A C 1
ATOM 742 O O . ALA A 1 89 ? -8.460 -1.076 16.309 1.00 97.69 89 ALA A O 1
ATOM 743 N N . ILE A 1 90 ? -6.743 0.170 15.578 1.00 98.00 90 ILE A N 1
ATOM 744 C CA . ILE A 1 90 ? -5.824 -0.968 15.385 1.00 98.00 90 ILE A CA 1
ATOM 745 C C . ILE A 1 90 ? -5.451 -1.625 16.724 1.00 98.00 90 ILE A C 1
ATOM 747 O O . ILE A 1 90 ? -5.438 -2.851 16.831 1.00 98.00 90 ILE A O 1
ATOM 751 N N . ASN A 1 91 ? -5.158 -0.826 17.756 1.00 97.38 91 ASN A N 1
ATOM 752 C CA . ASN A 1 91 ? -4.824 -1.338 19.089 1.00 97.38 91 ASN A CA 1
ATOM 753 C C . ASN A 1 91 ? -6.004 -2.067 19.742 1.00 97.38 91 ASN A C 1
ATOM 755 O O . ASN A 1 91 ? -5.794 -3.064 20.424 1.00 97.38 91 ASN A O 1
ATOM 759 N N . GLN A 1 92 ? -7.225 -1.584 19.515 1.00 97.62 92 GLN A N 1
ATOM 760 C CA . GLN A 1 92 ? -8.464 -2.175 20.023 1.00 97.62 92 GLN A CA 1
ATOM 761 C C . GLN A 1 92 ? -8.939 -3.386 19.212 1.00 97.62 92 GLN A C 1
ATOM 763 O O . GLN A 1 92 ? -9.968 -3.957 19.548 1.00 97.62 92 GLN A O 1
ATOM 768 N N . ASN A 1 93 ? -8.208 -3.774 18.162 1.00 98.00 93 ASN A N 1
ATOM 769 C CA . ASN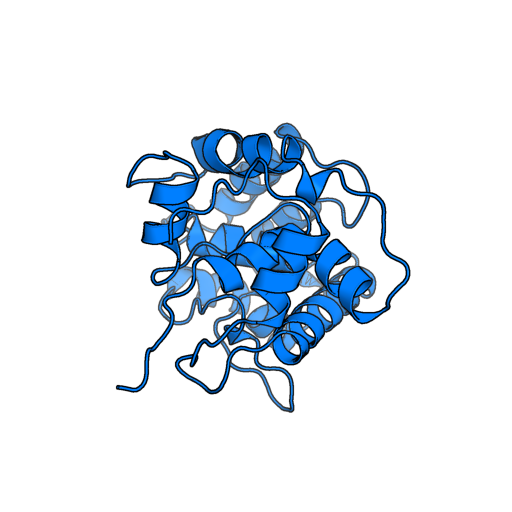 A 1 93 ? -8.603 -4.848 17.257 1.00 98.00 93 ASN A CA 1
ATOM 770 C C . ASN A 1 93 ? -10.012 -4.660 16.674 1.00 98.00 93 ASN A C 1
ATOM 772 O O . ASN A 1 93 ? -10.839 -5.564 16.735 1.00 98.00 93 ASN A O 1
ATOM 776 N N . ASN A 1 94 ? -10.323 -3.462 16.174 1.00 98.12 94 ASN A N 1
ATOM 777 C CA . ASN A 1 94 ? -11.664 -3.183 15.669 1.00 98.12 94 ASN A CA 1
ATOM 778 C C . ASN A 1 94 ? -12.033 -4.149 14.523 1.00 98.12 94 ASN A C 1
ATOM 780 O O . ASN A 1 94 ? -11.430 -4.099 13.448 1.00 98.12 94 ASN A O 1
ATOM 784 N N . HIS A 1 95 ? -13.050 -4.983 14.756 1.00 98.44 95 HIS A N 1
ATOM 785 C CA . HIS A 1 95 ? -13.491 -6.050 13.854 1.00 98.44 95 HIS A CA 1
ATOM 786 C C . HIS A 1 95 ? -13.812 -5.556 12.433 1.00 98.44 95 HIS A C 1
ATOM 788 O O . HIS A 1 95 ? -13.480 -6.216 11.449 1.00 98.44 95 HIS A O 1
ATOM 794 N N . TYR A 1 96 ? -14.357 -4.342 12.282 1.00 98.62 96 TYR A N 1
ATOM 795 C CA . TYR A 1 96 ? -14.656 -3.780 10.961 1.00 98.62 96 TYR A CA 1
ATOM 796 C C . TYR A 1 96 ? -13.403 -3.525 10.113 1.00 98.62 96 TYR A C 1
ATOM 798 O O . TYR A 1 96 ? -13.486 -3.566 8.888 1.00 98.62 96 TYR A O 1
ATOM 806 N N . ILE A 1 97 ? -12.228 -3.312 10.719 1.00 98.69 97 ILE A N 1
ATOM 807 C CA . ILE A 1 97 ? -10.966 -3.232 9.963 1.00 98.69 97 ILE A CA 1
ATOM 808 C C . ILE A 1 97 ? -10.623 -4.600 9.363 1.00 98.69 97 ILE A C 1
ATOM 810 O O . ILE A 1 97 ? -10.159 -4.669 8.223 1.00 98.69 97 ILE A O 1
ATOM 814 N N . SER A 1 98 ? -10.871 -5.677 10.112 1.00 98.69 98 SER A N 1
ATOM 815 C CA . SER A 1 98 ? -10.653 -7.043 9.642 1.00 98.69 98 SER A CA 1
ATOM 816 C C . SER A 1 98 ? -11.599 -7.397 8.502 1.00 98.69 98 SER A C 1
ATOM 818 O O . SER A 1 98 ? -11.137 -7.676 7.397 1.00 98.69 98 SER A O 1
ATOM 820 N N . LEU A 1 99 ? -12.906 -7.217 8.716 1.00 98.81 99 LEU A N 1
ATOM 821 C CA . LEU A 1 99 ? -13.923 -7.445 7.688 1.00 98.81 99 LEU A CA 1
ATOM 822 C C . LEU A 1 99 ? -13.684 -6.620 6.420 1.00 98.81 99 LEU A C 1
ATOM 824 O O . LEU A 1 99 ? -13.931 -7.096 5.313 1.00 98.81 99 LEU A O 1
ATOM 828 N N . ALA A 1 100 ? -13.204 -5.380 6.565 1.00 98.81 100 ALA A N 1
ATOM 829 C CA . ALA A 1 100 ? -12.843 -4.554 5.422 1.00 98.81 100 ALA A CA 1
ATOM 830 C C . ALA A 1 100 ? -11.714 -5.201 4.622 1.00 98.81 100 ALA A C 1
ATOM 832 O O . ALA A 1 100 ? -11.825 -5.340 3.405 1.00 98.81 100 ALA A O 1
ATOM 833 N N . LEU A 1 101 ? -10.637 -5.625 5.290 1.00 98.75 101 LEU A N 1
ATOM 834 C CA . LEU A 1 101 ? -9.512 -6.282 4.632 1.00 98.75 101 LEU A CA 1
ATOM 835 C C . LEU A 1 101 ? -9.911 -7.602 3.973 1.00 98.75 101 LEU A C 1
ATOM 837 O O . LEU A 1 101 ? -9.307 -7.947 2.960 1.00 98.75 101 LEU A O 1
ATOM 841 N N . ASP A 1 102 ? -10.916 -8.310 4.474 1.00 98.69 102 ASP A N 1
ATOM 842 C CA . ASP A 1 102 ? -11.421 -9.549 3.865 1.00 98.69 102 ASP A CA 1
ATOM 843 C C . ASP A 1 102 ? -12.120 -9.324 2.518 1.00 98.69 102 ASP A C 1
ATOM 845 O O . ASP A 1 102 ? -12.171 -10.229 1.688 1.00 98.69 102 ASP A O 1
ATOM 849 N N . GLN A 1 103 ? -12.561 -8.095 2.229 1.00 98.69 103 GLN A N 1
ATOM 850 C CA . GLN A 1 103 ? -13.070 -7.725 0.900 1.00 98.69 103 GLN A CA 1
ATOM 851 C C . GLN A 1 103 ? -11.974 -7.733 -0.177 1.00 98.69 103 GLN A C 1
ATOM 853 O O . GLN A 1 103 ? -12.272 -7.729 -1.373 1.00 98.69 103 GLN A O 1
ATOM 858 N N . ILE A 1 104 ? -10.703 -7.726 0.232 1.00 98.62 104 ILE A N 1
ATOM 859 C CA . ILE A 1 104 ? -9.544 -7.673 -0.653 1.00 98.62 104 ILE A CA 1
ATOM 860 C C . ILE A 1 104 ? -8.908 -9.070 -0.723 1.00 98.62 104 ILE A C 1
ATOM 862 O O . ILE A 1 104 ? -8.318 -9.512 0.265 1.00 98.62 104 ILE A O 1
ATOM 866 N N . PRO A 1 105 ? -8.967 -9.776 -1.867 1.00 97.88 105 PRO A N 1
ATOM 867 C CA . PRO A 1 105 ? -8.328 -11.081 -2.009 1.00 97.88 105 PRO A CA 1
ATOM 868 C C . PRO A 1 105 ? -6.803 -10.952 -1.967 1.00 97.88 105 PRO A C 1
ATOM 870 O O . PRO A 1 105 ? -6.263 -9.938 -2.415 1.00 97.88 105 PRO A O 1
ATOM 873 N N . LEU A 1 106 ? -6.110 -11.987 -1.478 1.00 96.88 106 LEU A N 1
ATOM 874 C CA . LEU A 1 106 ? -4.638 -12.041 -1.416 1.00 96.88 106 LEU A CA 1
ATOM 875 C C . LEU A 1 106 ? -3.980 -12.182 -2.791 1.00 96.88 106 LEU A C 1
ATOM 877 O O . LEU A 1 106 ? -2.876 -11.684 -2.995 1.00 96.88 106 LEU A O 1
ATOM 881 N N . GLU A 1 107 ? -4.667 -12.828 -3.730 1.00 95.69 107 GLU A N 1
ATOM 882 C CA . GLU A 1 107 ? -4.192 -13.073 -5.092 1.00 95.69 107 GLU A CA 1
ATOM 883 C C . GLU A 1 107 ? -5.324 -12.913 -6.104 1.00 95.69 107 GLU A C 1
ATOM 885 O O . GLU A 1 107 ? -6.475 -12.647 -5.755 1.00 95.69 107 GLU A O 1
ATOM 890 N N . GLY A 1 108 ? -4.983 -13.068 -7.381 1.00 95.44 108 GLY A N 1
ATOM 891 C CA . GLY A 1 108 ? -5.934 -12.972 -8.475 1.00 95.44 108 GLY A CA 1
ATOM 892 C C . GLY A 1 108 ? -6.396 -11.543 -8.754 1.00 95.44 108 GLY A C 1
ATOM 893 O O . GLY A 1 108 ? -5.828 -10.548 -8.280 1.00 95.44 108 GLY A O 1
ATOM 894 N N . SER A 1 109 ? -7.430 -11.445 -9.585 1.00 94.69 109 SER A N 1
ATOM 895 C CA . SER A 1 109 ? -8.000 -10.169 -10.004 1.00 94.69 109 SER A CA 1
ATOM 896 C C . SER A 1 109 ? -8.634 -9.433 -8.829 1.00 94.69 109 SER A C 1
ATOM 898 O O . SER A 1 109 ? -9.389 -10.022 -8.055 1.00 94.69 109 SER A O 1
ATOM 900 N N . LEU A 1 110 ? -8.380 -8.131 -8.753 1.00 97.44 110 LEU A N 1
ATOM 901 C CA . LEU A 1 110 ? -9.059 -7.219 -7.845 1.00 97.44 110 LEU A CA 1
ATOM 902 C C . LEU A 1 110 ? -9.844 -6.193 -8.665 1.00 97.44 110 LEU A C 1
ATOM 904 O O . LEU A 1 110 ? -9.318 -5.633 -9.625 1.00 97.44 110 LEU A O 1
ATOM 908 N N . ASN A 1 111 ? -11.093 -5.932 -8.286 1.00 97.12 111 ASN A N 1
ATOM 909 C CA . ASN A 1 111 ? -11.969 -5.001 -8.998 1.00 97.12 111 ASN A CA 1
ATOM 910 C C . ASN A 1 111 ? -12.507 -3.867 -8.106 1.00 97.12 111 ASN A C 1
ATOM 912 O O . ASN A 1 111 ? -12.370 -3.873 -6.880 1.00 97.12 111 ASN A O 1
ATOM 916 N N . ARG A 1 112 ? -13.172 -2.89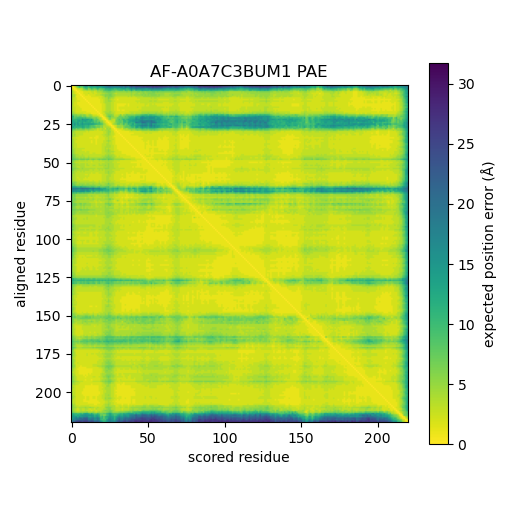5 -8.746 1.00 97.75 112 ARG A N 1
ATOM 917 C CA . ARG A 1 112 ? -13.736 -1.707 -8.087 1.00 97.75 112 ARG A CA 1
ATOM 918 C C . ARG A 1 112 ? -14.755 -2.056 -7.001 1.00 97.75 112 ARG A C 1
ATOM 920 O O . ARG A 1 112 ? -14.818 -1.359 -5.996 1.00 97.75 112 ARG A O 1
ATOM 927 N N . LYS A 1 113 ? -15.534 -3.130 -7.175 1.00 98.31 113 LYS A N 1
ATOM 928 C CA . LYS A 1 113 ? -16.549 -3.563 -6.199 1.00 98.31 113 LYS A CA 1
ATOM 929 C C . LYS A 1 113 ? -15.899 -4.043 -4.901 1.00 98.31 113 LYS A C 1
ATOM 931 O O . LYS A 1 113 ? -16.361 -3.675 -3.830 1.00 98.31 113 LYS A O 1
ATOM 936 N N . GLN A 1 114 ? -14.817 -4.814 -4.994 1.00 98.69 114 GLN A N 1
ATOM 937 C CA . GLN A 1 114 ? -14.048 -5.266 -3.828 1.00 98.69 114 GLN A CA 1
ATOM 938 C C . GLN A 1 114 ? -13.410 -4.091 -3.083 1.00 98.69 114 GLN A C 1
ATOM 940 O O . GLN A 1 114 ? -13.498 -4.003 -1.861 1.00 98.69 114 GLN A O 1
ATOM 945 N N . TYR A 1 115 ? -12.833 -3.139 -3.821 1.00 98.69 115 TYR A N 1
ATOM 946 C CA . TYR A 1 115 ? -12.330 -1.903 -3.226 1.00 98.69 115 TYR A CA 1
ATOM 947 C C . TYR A 1 115 ? -13.434 -1.092 -2.533 1.00 98.69 115 TYR A C 1
ATOM 949 O O . TYR A 1 115 ? -13.242 -0.648 -1.404 1.00 98.69 115 TYR A O 1
ATOM 957 N N . GLN A 1 116 ? -14.598 -0.934 -3.169 1.00 98.56 116 GLN A N 1
ATOM 958 C CA . GLN A 1 116 ? -15.728 -0.227 -2.568 1.00 98.56 116 GLN A CA 1
ATOM 959 C C . GLN A 1 116 ? -16.206 -0.928 -1.291 1.00 98.56 116 GLN A C 1
ATOM 961 O O . GLN A 1 116 ? -16.352 -0.274 -0.265 1.00 98.56 116 GLN A O 1
ATOM 966 N N . GLY A 1 117 ? -16.336 -2.259 -1.312 1.00 98.69 117 GLY A N 1
ATOM 967 C CA . GLY A 1 117 ? -16.684 -3.044 -0.126 1.00 98.69 117 GLY A CA 1
ATOM 968 C C . GLY A 1 117 ? -15.687 -2.858 1.021 1.00 98.69 117 GLY A C 1
ATOM 969 O O . GLY A 1 117 ? -16.097 -2.729 2.178 1.00 98.69 117 GLY A O 1
ATOM 970 N N . PHE A 1 118 ? -14.385 -2.784 0.715 1.00 98.75 118 PHE A N 1
ATOM 971 C CA . PHE A 1 118 ? -13.358 -2.439 1.701 1.00 98.75 118 PHE A CA 1
ATOM 972 C C . PHE A 1 118 ? -13.611 -1.051 2.305 1.00 98.75 118 PHE A C 1
ATOM 974 O O . PHE A 1 118 ? -13.582 -0.917 3.524 1.00 98.75 118 PHE A O 1
ATOM 981 N N . ILE A 1 119 ? -13.881 -0.025 1.490 1.00 98.31 119 ILE A N 1
ATOM 982 C CA . ILE A 1 119 ? -14.123 1.343 1.976 1.00 98.31 119 ILE A CA 1
ATOM 983 C C . ILE A 1 119 ? -15.380 1.416 2.844 1.00 98.31 119 ILE A C 1
ATOM 985 O O . ILE A 1 119 ? -15.303 1.923 3.964 1.00 98.31 119 ILE A O 1
ATOM 989 N N . ASP A 1 120 ? -16.497 0.878 2.359 1.00 98.00 120 ASP A N 1
ATOM 990 C CA . ASP A 1 120 ? -17.789 0.917 3.052 1.00 98.00 120 ASP A CA 1
ATOM 991 C C . ASP A 1 120 ? -17.702 0.217 4.413 1.00 98.00 120 ASP A C 1
ATOM 993 O O . ASP A 1 120 ? -18.255 0.678 5.411 1.00 98.00 120 ASP A O 1
ATOM 997 N N . THR A 1 121 ? -16.959 -0.891 4.475 1.00 98.62 121 THR A N 1
ATOM 998 C CA . THR A 1 121 ? -16.750 -1.637 5.719 1.00 98.62 121 THR A CA 1
ATOM 999 C C . THR A 1 121 ? -15.753 -0.932 6.635 1.00 98.62 121 THR A C 1
ATOM 1001 O O . THR A 1 121 ? -16.000 -0.821 7.833 1.00 98.62 121 THR A O 1
ATOM 1004 N N . LEU A 1 122 ? -14.658 -0.388 6.091 1.00 98.38 122 LEU A N 1
ATOM 1005 C CA . LEU A 1 122 ? -13.646 0.322 6.872 1.00 98.38 122 LEU A CA 1
ATOM 1006 C C . LEU A 1 122 ? -14.243 1.547 7.567 1.00 98.38 122 LEU A C 1
ATOM 1008 O O . LEU A 1 122 ? -13.903 1.820 8.714 1.00 98.38 122 LEU A O 1
ATOM 1012 N N . GLN A 1 123 ? -15.134 2.281 6.900 1.00 97.06 123 GLN A N 1
ATOM 1013 C CA . GLN A 1 123 ? -15.766 3.474 7.466 1.00 97.06 123 GLN A CA 1
ATOM 1014 C C . GLN A 1 123 ? -16.593 3.179 8.726 1.00 97.06 123 GLN A C 1
ATOM 1016 O O . GLN A 1 123 ? -16.639 4.032 9.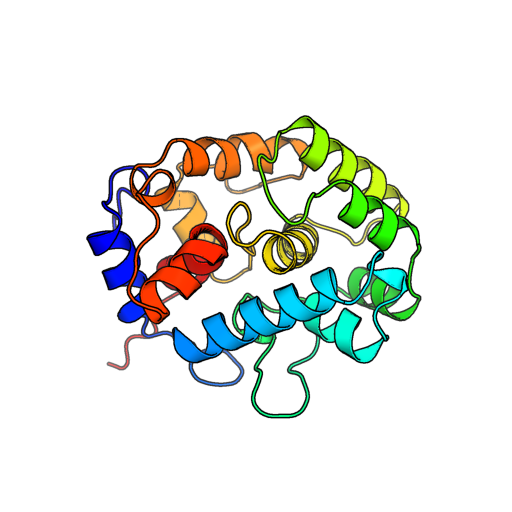611 1.00 97.06 123 GLN A O 1
ATOM 1021 N N . LYS A 1 124 ? -17.133 1.962 8.882 1.00 97.75 124 LYS A N 1
ATOM 1022 C CA . LYS A 1 124 ? -17.833 1.526 10.107 1.00 97.75 124 LYS A CA 1
ATOM 1023 C C . LYS A 1 124 ? -16.914 1.459 11.331 1.00 97.75 124 LYS A C 1
ATOM 1025 O O . LYS A 1 124 ? -17.360 1.653 12.454 1.00 97.75 124 LYS A O 1
ATOM 1030 N N . ALA A 1 125 ? -15.606 1.263 11.141 1.00 97.19 125 ALA A N 1
ATOM 1031 C CA . ALA A 1 125 ? -14.633 1.361 12.234 1.00 97.19 125 ALA A CA 1
ATOM 1032 C C . ALA A 1 125 ? -14.386 2.814 12.696 1.00 97.19 125 ALA A C 1
ATOM 1034 O O . ALA A 1 125 ? -13.719 3.035 13.709 1.00 97.19 125 ALA A O 1
ATOM 1035 N N . PHE A 1 126 ? -14.868 3.810 11.942 1.00 96.44 126 PHE A N 1
ATOM 1036 C CA . PHE A 1 126 ? -14.518 5.222 12.097 1.00 96.44 126 PHE A CA 1
ATOM 1037 C C . PHE A 1 126 ? -15.719 6.154 11.889 1.00 96.44 126 PHE A C 1
ATOM 1039 O O . PHE A 1 126 ? -15.563 7.217 11.289 1.00 96.44 126 PHE A O 1
ATOM 1046 N N . GLU A 1 127 ? -16.896 5.795 12.406 1.00 91.50 127 GLU A N 1
ATOM 1047 C CA . GLU A 1 127 ? -18.125 6.604 12.293 1.00 91.50 127 GLU A CA 1
ATOM 1048 C C . GLU A 1 127 ? -17.934 8.035 12.821 1.00 91.50 127 GLU A C 1
ATOM 1050 O O . GLU A 1 127 ? -18.369 9.003 12.202 1.00 91.50 127 GLU A O 1
ATOM 1055 N N . SER A 1 128 ? -17.164 8.199 13.900 1.00 87.69 128 SER A N 1
ATOM 1056 C CA . SER A 1 128 ? -16.810 9.517 14.450 1.00 87.69 128 SER A CA 1
ATOM 1057 C C . SER A 1 128 ? -15.708 10.247 13.663 1.00 87.69 128 SER A C 1
ATOM 1059 O O . SER A 1 128 ? -15.226 11.294 14.101 1.00 87.69 128 SER A O 1
ATOM 1061 N N . GLY A 1 129 ? -15.252 9.693 12.537 1.00 89.06 129 GLY A N 1
ATOM 1062 C CA . GLY A 1 129 ? -14.114 10.145 11.737 1.00 89.06 129 GLY A CA 1
ATOM 1063 C C . GLY A 1 129 ? -12.755 9.712 12.301 1.00 89.06 129 GLY A C 1
ATOM 1064 O O . GLY A 1 129 ? -12.627 9.315 13.459 1.00 89.06 129 GLY A O 1
ATOM 1065 N N . GLY A 1 130 ? -11.689 9.844 11.504 1.00 85.50 130 GLY A N 1
ATOM 1066 C CA . GLY A 1 130 ? -10.316 9.506 11.923 1.00 85.50 130 GLY A CA 1
ATOM 1067 C C . GLY A 1 130 ? -9.561 8.570 10.981 1.00 85.50 130 GLY A C 1
ATOM 1068 O O . GLY A 1 130 ? -8.360 8.369 11.163 1.00 85.50 130 GLY A O 1
ATOM 1069 N N . VAL A 1 131 ? -10.242 8.054 9.958 1.00 93.44 131 VAL A N 1
ATOM 1070 C CA . VAL A 1 131 ? -9.639 7.370 8.813 1.00 93.44 131 VAL A CA 1
ATOM 1071 C C . VAL A 1 131 ? -9.566 8.314 7.621 1.00 93.44 131 VAL A C 1
ATOM 1073 O O . VAL A 1 131 ? -10.438 9.156 7.415 1.00 93.44 131 VAL A O 1
ATOM 1076 N N . ASN A 1 132 ? -8.510 8.190 6.827 1.00 93.31 132 ASN A N 1
ATOM 1077 C CA . ASN A 1 132 ? -8.368 8.908 5.568 1.00 93.31 132 ASN A CA 1
ATOM 1078 C C . ASN A 1 132 ? -7.709 8.006 4.519 1.00 93.31 132 ASN A C 1
ATOM 1080 O O . ASN A 1 132 ? -7.304 6.875 4.800 1.00 93.31 132 ASN A O 1
ATOM 1084 N N . ILE A 1 133 ? -7.578 8.516 3.295 1.00 93.62 133 ILE A N 1
ATOM 1085 C CA . ILE A 1 133 ? -7.011 7.737 2.194 1.00 93.62 133 ILE A CA 1
ATOM 1086 C C . ILE A 1 133 ? -5.569 7.278 2.461 1.00 93.62 133 ILE A C 1
ATOM 1088 O O . ILE A 1 133 ? -5.187 6.204 2.010 1.00 93.62 133 ILE A O 1
ATOM 1092 N N . ALA A 1 134 ? -4.769 8.024 3.229 1.00 92.62 134 ALA A N 1
ATOM 1093 C CA . ALA A 1 134 ? -3.400 7.619 3.555 1.00 92.62 134 ALA A CA 1
ATOM 1094 C C . ALA A 1 134 ? -3.373 6.389 4.478 1.00 92.62 134 ALA A C 1
ATOM 1096 O O . ALA A 1 134 ? -2.618 5.452 4.232 1.00 92.62 134 ALA A O 1
ATOM 1097 N N . THR A 1 135 ? -4.226 6.346 5.506 1.00 95.25 135 THR A N 1
ATOM 1098 C CA . THR A 1 135 ? -4.307 5.185 6.410 1.00 95.25 135 THR A CA 1
ATOM 1099 C C . THR A 1 135 ? -4.950 3.975 5.736 1.00 95.25 135 THR A C 1
ATOM 1101 O O . THR A 1 135 ? -4.482 2.855 5.920 1.00 95.25 135 THR A O 1
ATOM 1104 N N . ALA A 1 136 ? -5.975 4.191 4.906 1.00 96.94 136 ALA A N 1
ATOM 1105 C CA . ALA A 1 136 ? -6.608 3.123 4.133 1.00 96.94 136 ALA A CA 1
ATOM 1106 C C . ALA A 1 136 ? -5.632 2.494 3.127 1.00 96.94 136 ALA A C 1
ATOM 1108 O O . ALA A 1 136 ? -5.432 1.281 3.123 1.00 96.94 136 ALA A O 1
ATOM 1109 N N . THR A 1 137 ? -4.959 3.321 2.320 1.00 96.38 137 THR A N 1
ATOM 1110 C CA . THR A 1 137 ? -3.991 2.835 1.323 1.00 96.38 137 THR A CA 1
ATOM 1111 C C . THR A 1 137 ? -2.759 2.202 1.952 1.00 96.38 137 THR A C 1
ATOM 1113 O O . THR A 1 137 ? -2.155 1.334 1.330 1.00 96.38 137 THR A O 1
ATOM 1116 N N . ARG A 1 138 ? -2.413 2.557 3.199 1.00 96.94 138 ARG A N 1
ATOM 1117 C CA . ARG A 1 138 ? -1.388 1.835 3.958 1.00 96.94 138 ARG A CA 1
ATOM 1118 C C . ARG A 1 138 ? -1.773 0.374 4.188 1.00 96.94 138 ARG A C 1
ATOM 1120 O O . ARG A 1 138 ? -0.978 -0.501 3.866 1.00 96.94 138 ARG A O 1
ATOM 1127 N N . LEU A 1 139 ? -2.971 0.103 4.710 1.00 98.00 139 LEU A N 1
ATOM 1128 C CA . LEU A 1 139 ? -3.434 -1.274 4.927 1.00 98.00 139 LEU A CA 1
ATOM 1129 C C . LEU A 1 139 ? -3.547 -2.039 3.601 1.00 98.00 139 LEU A C 1
ATOM 1131 O O . LEU A 1 139 ? -3.044 -3.155 3.483 1.00 98.00 139 LEU A O 1
ATOM 1135 N N . LEU A 1 140 ? -4.135 -1.401 2.587 1.00 98.50 140 LEU A N 1
ATOM 1136 C CA . LEU A 1 140 ? -4.303 -1.981 1.257 1.00 98.50 140 LEU A CA 1
ATOM 1137 C C . LEU A 1 140 ? -2.969 -2.337 0.595 1.00 98.50 140 LEU A C 1
ATOM 1139 O O . LEU A 1 140 ? -2.837 -3.433 0.067 1.00 98.50 140 LEU A O 1
ATOM 1143 N N . ALA A 1 141 ? -1.964 -1.463 0.657 1.00 98.06 141 ALA A N 1
ATOM 1144 C CA . ALA A 1 141 ? -0.651 -1.733 0.077 1.00 98.06 141 ALA A CA 1
ATOM 1145 C C . ALA A 1 141 ? 0.111 -2.838 0.818 1.00 98.06 141 ALA A C 1
ATOM 1147 O O . ALA A 1 141 ? 0.915 -3.521 0.202 1.00 98.06 141 ALA A O 1
ATOM 1148 N N . MET A 1 142 ? -0.129 -3.053 2.115 1.00 98.19 142 MET A N 1
ATOM 1149 C CA . MET A 1 142 ? 0.460 -4.204 2.810 1.00 98.19 142 MET A CA 1
ATOM 1150 C C . MET A 1 142 ? -0.210 -5.527 2.419 1.00 98.19 142 MET A C 1
ATOM 1152 O O . MET A 1 142 ? 0.457 -6.556 2.429 1.00 98.19 142 MET A O 1
ATOM 1156 N N . LYS A 1 143 ? -1.506 -5.511 2.073 1.00 98.31 143 LYS A N 1
ATOM 1157 C CA . LYS A 1 143 ? -2.251 -6.715 1.666 1.00 98.31 143 LYS A CA 1
ATOM 1158 C C . LYS A 1 143 ? -2.113 -7.029 0.170 1.00 98.31 143 LYS A C 1
ATOM 1160 O O . LYS A 1 143 ? -1.961 -8.186 -0.201 1.00 98.31 143 LYS A O 1
ATOM 1165 N N . ARG A 1 144 ? -2.157 -6.002 -0.682 1.00 98.12 144 ARG A N 1
ATOM 1166 C CA . ARG A 1 144 ? -2.119 -6.072 -2.153 1.00 98.12 144 ARG A CA 1
ATOM 1167 C C . ARG A 1 144 ? -1.199 -5.002 -2.756 1.00 98.12 144 ARG A C 1
ATOM 1169 O O . ARG A 1 144 ? -1.665 -4.050 -3.393 1.00 98.12 144 ARG A O 1
ATOM 1176 N N . PRO A 1 145 ? 0.126 -5.131 -2.550 1.00 98.25 145 PRO A N 1
ATOM 1177 C CA . PRO A 1 145 ? 1.109 -4.151 -3.023 1.00 98.25 145 PRO A CA 1
ATOM 1178 C C . PRO A 1 145 ? 1.225 -4.083 -4.555 1.00 98.25 145 PRO A C 1
ATOM 1180 O O . PRO A 1 145 ? 1.845 -3.170 -5.090 1.00 98.25 145 PRO A O 1
ATOM 1183 N N . ASP A 1 146 ? 0.629 -5.023 -5.282 1.00 98.25 146 ASP A N 1
ATOM 1184 C CA . ASP A 1 146 ? 0.508 -5.040 -6.739 1.00 98.25 146 ASP A CA 1
ATOM 1185 C C . ASP A 1 146 ? -0.648 -4.179 -7.280 1.00 98.25 146 ASP A C 1
ATOM 1187 O O . ASP A 1 146 ? -0.712 -3.960 -8.487 1.00 98.25 146 ASP A O 1
ATOM 1191 N N . TYR A 1 147 ? -1.548 -3.680 -6.425 1.00 98.19 147 TYR A N 1
ATOM 1192 C CA . TYR A 1 147 ? -2.651 -2.780 -6.816 1.00 98.19 147 TYR A CA 1
ATOM 1193 C C . TYR A 1 147 ? -2.602 -1.428 -6.111 1.00 98.19 147 TYR A C 1
ATOM 1195 O O . TYR A 1 147 ? -3.123 -0.444 -6.637 1.00 98.19 147 TYR A O 1
ATOM 1203 N N . PHE A 1 148 ? -1.992 -1.359 -4.926 1.00 97.94 148 PHE A N 1
ATOM 1204 C CA . PHE A 1 148 ? -2.115 -0.195 -4.058 1.00 97.94 148 PHE A CA 1
ATOM 1205 C C . PHE A 1 148 ? -0.778 0.428 -3.691 1.00 97.94 148 PHE A C 1
ATOM 1207 O O . PHE A 1 148 ? 0.192 -0.246 -3.351 1.00 97.94 148 PHE A O 1
ATOM 1214 N N . VAL A 1 149 ? -0.767 1.759 -3.705 1.00 95.38 149 VAL A N 1
ATOM 1215 C CA . VAL A 1 149 ? 0.363 2.587 -3.284 1.00 95.38 149 VAL A CA 1
ATOM 1216 C C . VAL A 1 149 ? 0.016 3.293 -1.982 1.00 95.38 149 VAL A C 1
ATOM 1218 O O . VAL A 1 149 ? -1.040 3.920 -1.872 1.00 95.38 149 VAL A O 1
ATOM 1221 N N . CYS A 1 150 ? 0.923 3.234 -1.005 1.00 92.38 150 CYS A N 1
ATOM 1222 C CA . CYS A 1 150 ? 0.814 4.006 0.231 1.00 92.38 150 CYS A CA 1
ATOM 1223 C C . CYS A 1 150 ? 0.884 5.503 -0.087 1.00 92.38 150 CYS A C 1
ATOM 1225 O O . CYS A 1 150 ? 1.969 6.043 -0.306 1.00 92.38 150 CYS A O 1
ATOM 1227 N N . ARG A 1 151 ? -0.247 6.212 -0.077 1.00 86.50 151 ARG A N 1
ATOM 1228 C CA . ARG A 1 151 ? -0.232 7.669 -0.251 1.00 86.50 151 ARG A CA 1
ATOM 1229 C C . ARG A 1 151 ? 0.227 8.328 1.044 1.00 86.50 151 ARG A C 1
ATOM 1231 O O . ARG A 1 151 ? -0.389 8.141 2.087 1.00 86.50 151 ARG A O 1
ATOM 1238 N N . ASN A 1 152 ? 1.268 9.150 0.989 1.00 84.38 152 ASN A N 1
ATOM 1239 C CA . ASN A 1 152 ? 1.785 9.847 2.162 1.00 84.38 152 ASN A CA 1
ATOM 1240 C C . ASN A 1 152 ? 2.120 11.315 1.862 1.00 84.38 152 ASN A C 1
ATOM 1242 O O . ASN A 1 152 ? 2.066 11.786 0.727 1.00 84.38 152 ASN A O 1
ATOM 1246 N N . GLY A 1 153 ? 2.438 12.072 2.915 1.00 80.12 153 GLY A N 1
ATOM 1247 C CA . GLY A 1 153 ? 2.715 13.505 2.800 1.00 80.12 153 GLY A CA 1
ATOM 1248 C C . GLY A 1 153 ? 3.891 13.847 1.882 1.00 80.12 153 GLY A C 1
ATOM 1249 O O . GLY A 1 153 ? 3.908 14.950 1.340 1.00 80.12 153 GLY A O 1
ATOM 1250 N N . LYS A 1 154 ? 4.831 12.913 1.692 1.00 83.38 154 LYS A N 1
ATOM 1251 C CA . LYS A 1 154 ? 6.057 13.112 0.918 1.00 83.38 154 LYS A CA 1
ATOM 1252 C C . LYS A 1 154 ? 5.869 12.779 -0.561 1.00 83.38 154 LYS A C 1
ATOM 1254 O O . LYS A 1 154 ? 6.343 13.538 -1.396 1.00 83.38 154 LYS A O 1
ATOM 1259 N N . ASN A 1 155 ? 5.125 11.719 -0.882 1.00 84.69 155 ASN A N 1
ATOM 1260 C CA . ASN A 1 155 ? 4.918 11.295 -2.270 1.00 84.69 155 ASN A CA 1
ATOM 1261 C C . ASN A 1 155 ? 3.710 11.946 -2.968 1.00 84.69 155 ASN A C 1
ATOM 1263 O O . ASN A 1 155 ? 3.660 11.998 -4.196 1.00 84.69 155 ASN A O 1
ATOM 1267 N N . LYS A 1 156 ? 2.744 12.492 -2.211 1.00 86.12 156 LYS A N 1
ATOM 1268 C CA . LYS A 1 156 ? 1.457 12.951 -2.766 1.00 86.12 156 LYS A CA 1
ATOM 1269 C C . LYS A 1 156 ? 1.582 13.981 -3.889 1.00 86.12 156 LYS A C 1
ATOM 1271 O O . LYS A 1 156 ? 0.727 14.002 -4.763 1.00 86.12 156 LYS A O 1
ATOM 1276 N N . ASN A 1 157 ? 2.590 14.853 -3.854 1.00 88.12 157 ASN A N 1
ATOM 1277 C CA . ASN A 1 157 ? 2.726 15.937 -4.828 1.00 88.12 157 ASN A CA 1
ATOM 1278 C C . ASN A 1 157 ? 3.261 15.431 -6.170 1.00 88.12 157 ASN A C 1
ATOM 1280 O O . ASN A 1 157 ? 2.740 15.830 -7.208 1.00 88.12 157 ASN A O 1
ATOM 1284 N N . GLU A 1 158 ? 4.266 14.557 -6.146 1.00 89.12 158 GLU A N 1
ATOM 1285 C CA . GLU A 1 158 ? 4.846 13.991 -7.366 1.00 89.12 158 GLU A CA 1
ATOM 1286 C C . GLU A 1 158 ? 3.916 12.946 -7.979 1.00 89.12 158 GLU A C 1
ATOM 1288 O O . GLU A 1 158 ? 3.677 12.991 -9.182 1.00 89.12 158 GLU A O 1
ATOM 1293 N N . LEU A 1 159 ? 3.264 12.119 -7.152 1.00 88.75 159 LEU A N 1
ATOM 1294 C CA . LEU A 1 159 ? 2.207 11.216 -7.612 1.00 88.75 159 LEU A CA 1
ATOM 1295 C C . LEU A 1 159 ? 1.072 12.005 -8.275 1.00 88.75 159 LEU A C 1
ATOM 1297 O O . LEU A 1 159 ? 0.619 11.654 -9.359 1.00 88.75 159 LEU A O 1
ATOM 1301 N N . ARG A 1 160 ? 0.668 13.137 -7.680 1.00 90.12 160 ARG A N 1
ATOM 1302 C CA . ARG A 1 160 ? -0.347 14.016 -8.269 1.00 90.12 160 ARG A CA 1
ATOM 1303 C C . ARG A 1 160 ? 0.043 14.505 -9.663 1.00 90.12 160 ARG A C 1
ATOM 1305 O O . ARG A 1 160 ? -0.781 14.464 -10.569 1.00 90.12 160 ARG A O 1
ATOM 1312 N N . LYS A 1 161 ? 1.274 15.001 -9.815 1.00 89.69 161 LYS A N 1
ATOM 1313 C CA . LYS A 1 161 ? 1.780 15.515 -11.094 1.00 89.69 161 LYS A CA 1
ATOM 1314 C C . LYS A 1 161 ? 1.852 14.408 -12.144 1.00 89.69 161 LYS A C 1
ATOM 1316 O O . LYS A 1 161 ? 1.350 14.608 -13.239 1.00 89.69 161 LYS A O 1
ATOM 1321 N N . ALA A 1 162 ? 2.422 13.257 -11.788 1.00 88.69 162 ALA A N 1
ATOM 1322 C CA . ALA A 1 162 ? 2.613 12.139 -12.709 1.00 88.69 162 ALA A CA 1
ATOM 1323 C C . ALA A 1 162 ? 1.289 11.534 -13.204 1.00 88.69 162 ALA A C 1
ATOM 1325 O O . ALA A 1 162 ? 1.210 11.088 -14.342 1.00 88.69 162 ALA A O 1
ATOM 1326 N N . PHE A 1 163 ? 0.249 11.551 -12.368 1.00 89.88 163 PHE A N 1
ATOM 1327 C CA . PHE A 1 163 ? -1.065 10.992 -12.698 1.00 89.88 163 PHE A CA 1
ATOM 1328 C C . PHE A 1 163 ? -2.056 12.034 -13.240 1.00 89.88 163 PHE A C 1
ATOM 1330 O O . PHE A 1 163 ? -3.168 11.683 -13.618 1.00 89.88 163 PHE A O 1
ATOM 1337 N N . GLY A 1 164 ? -1.705 13.326 -13.232 1.00 90.00 164 GLY A N 1
ATOM 1338 C CA . GLY A 1 164 ? -2.626 14.393 -13.639 1.00 90.00 164 GLY A CA 1
ATOM 1339 C C . GLY A 1 164 ? -3.875 14.516 -12.752 1.00 90.00 164 GLY A C 1
ATOM 1340 O O . GLY A 1 164 ? -4.925 14.945 -13.218 1.00 90.00 164 GLY A O 1
ATOM 1341 N N . ILE A 1 165 ? -3.786 14.135 -11.474 1.00 88.69 165 ILE A N 1
ATOM 1342 C CA . ILE A 1 165 ? -4.945 14.039 -10.564 1.00 88.69 165 ILE A CA 1
ATOM 1343 C C . ILE A 1 165 ? -5.144 15.313 -9.719 1.00 88.69 165 ILE A C 1
ATOM 1345 O O . ILE A 1 165 ? -4.211 16.109 -9.540 1.00 88.69 165 ILE A O 1
ATOM 1349 N N . PRO A 1 166 ? -6.351 15.553 -9.168 1.00 88.44 166 PRO A N 1
ATOM 1350 C CA . PRO A 1 166 ? -6.610 16.691 -8.288 1.00 88.44 166 PRO A CA 1
ATOM 1351 C C . PRO A 1 166 ? -5.768 16.667 -7.002 1.00 88.44 166 PRO A C 1
ATOM 1353 O O . PRO A 1 166 ? -5.230 15.646 -6.571 1.00 88.44 166 PRO A O 1
ATOM 1356 N N . LYS A 1 167 ? -5.666 17.829 -6.342 1.00 82.88 167 LYS A N 1
ATOM 1357 C CA . LYS A 1 167 ? -4.956 17.975 -5.054 1.00 82.88 167 LYS A CA 1
ATOM 1358 C C . LYS A 1 167 ? -5.560 17.085 -3.961 1.00 82.88 167 LYS A C 1
ATOM 1360 O O . LYS A 1 167 ? -4.829 16.496 -3.156 1.00 82.88 167 LYS A O 1
ATOM 1365 N N . ASN A 1 168 ? -6.886 16.996 -3.951 1.00 82.81 168 ASN A N 1
ATOM 1366 C CA . ASN A 1 168 ? -7.646 16.214 -2.991 1.00 82.81 168 ASN A CA 1
ATOM 1367 C C . ASN A 1 168 ? -8.070 14.898 -3.637 1.00 82.81 168 ASN A C 1
ATOM 1369 O O . ASN A 1 168 ? -8.629 14.882 -4.728 1.00 82.81 168 ASN A O 1
ATOM 1373 N N . ILE A 1 169 ? -7.770 13.809 -2.940 1.00 88.69 169 ILE A N 1
ATOM 1374 C CA . ILE A 1 169 ? -8.166 12.452 -3.303 1.00 88.69 169 ILE A CA 1
ATOM 1375 C C . ILE A 1 169 ? -8.939 11.926 -2.110 1.00 88.69 169 ILE A C 1
ATOM 1377 O O . ILE A 1 169 ? -8.479 12.057 -0.967 1.00 88.69 169 ILE A O 1
ATOM 1381 N N . HIS A 1 170 ? -10.089 11.354 -2.405 1.00 91.12 170 HIS A N 1
ATOM 1382 C CA . HIS A 1 170 ? -11.047 10.808 -1.467 1.00 91.12 170 HIS A CA 1
ATOM 1383 C C . HIS A 1 170 ? -11.161 9.299 -1.711 1.00 91.12 170 HIS A C 1
ATOM 1385 O O . HIS A 1 170 ? -10.486 8.741 -2.576 1.00 91.12 170 HIS A O 1
ATOM 1391 N N . PHE A 1 171 ? -11.937 8.605 -0.885 1.00 95.00 171 PHE A N 1
ATOM 1392 C CA . PHE A 1 171 ? -12.079 7.157 -1.023 1.00 95.00 171 PHE A CA 1
ATOM 1393 C C . PHE A 1 171 ? -12.813 6.766 -2.311 1.00 95.00 171 PHE A C 1
ATOM 1395 O O . PHE A 1 171 ? -12.389 5.858 -3.011 1.00 95.00 171 PHE A O 1
ATOM 1402 N N . ASP A 1 172 ? -13.869 7.495 -2.649 1.00 92.88 172 ASP A N 1
ATOM 1403 C CA . ASP A 1 172 ? -14.732 7.272 -3.811 1.00 92.88 172 ASP A CA 1
ATOM 1404 C C . ASP A 1 172 ? -14.013 7.430 -5.159 1.00 92.88 172 ASP A C 1
ATOM 1406 O O . ASP A 1 172 ? -14.334 6.719 -6.109 1.00 92.88 172 ASP A O 1
ATOM 1410 N N . ASN A 1 173 ? -13.023 8.324 -5.240 1.00 93.81 173 ASN A N 1
ATOM 1411 C CA . ASN A 1 173 ? -12.312 8.621 -6.484 1.00 93.81 173 ASN A CA 1
ATOM 1412 C C . ASN A 1 173 ? -10.902 8.016 -6.579 1.00 93.81 173 ASN A C 1
ATOM 1414 O O . ASN A 1 173 ? -10.321 8.013 -7.662 1.00 93.81 173 ASN A O 1
ATOM 1418 N N . TYR A 1 174 ? -10.333 7.479 -5.494 1.00 96.31 174 TYR A N 1
ATOM 1419 C CA . TYR A 1 174 ? -8.973 6.923 -5.511 1.00 96.31 174 TYR A CA 1
ATOM 1420 C C . TYR A 1 174 ? -8.816 5.778 -6.517 1.00 96.31 174 TYR A C 1
ATOM 1422 O O . TYR A 1 174 ? -7.797 5.707 -7.206 1.00 96.31 174 TYR A O 1
ATOM 1430 N N . TRP A 1 175 ? -9.810 4.890 -6.613 1.00 97.44 175 TRP A N 1
ATOM 1431 C CA . TRP A 1 175 ? -9.758 3.772 -7.554 1.00 97.44 175 TRP A CA 1
ATOM 1432 C C . TRP A 1 175 ? -9.606 4.264 -8.994 1.00 97.44 175 TRP A C 1
ATOM 1434 O O . TRP A 1 175 ? -8.667 3.877 -9.686 1.00 97.44 175 TRP A O 1
ATOM 1444 N N . ASP A 1 176 ? -10.497 5.156 -9.418 1.00 95.19 176 ASP A N 1
ATOM 1445 C CA . ASP A 1 176 ? -10.558 5.633 -10.798 1.00 95.19 176 ASP A CA 1
ATOM 1446 C C . ASP A 1 176 ? -9.355 6.539 -11.128 1.00 95.19 176 ASP A C 1
ATOM 1448 O O . ASP A 1 176 ? -8.780 6.464 -12.213 1.00 95.19 176 ASP A O 1
ATOM 1452 N N . LEU A 1 177 ? -8.912 7.352 -10.163 1.00 94.50 177 LEU A N 1
ATOM 1453 C CA . LEU A 1 177 ? -7.799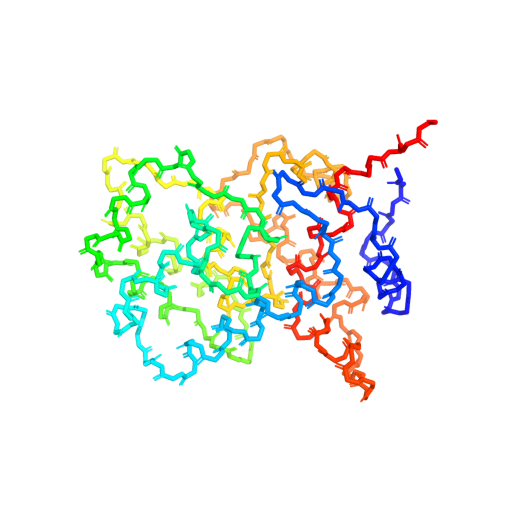 8.285 -10.346 1.00 94.50 177 LEU A CA 1
ATOM 1454 C C . LEU A 1 177 ? -6.412 7.631 -10.282 1.00 94.50 177 LEU A C 1
ATOM 1456 O O . LEU A 1 177 ? -5.463 8.202 -10.808 1.00 94.50 177 LEU A O 1
ATOM 1460 N N . ILE A 1 178 ? -6.253 6.485 -9.615 1.00 94.62 178 ILE A N 1
ATOM 1461 C CA . ILE A 1 178 ? -4.932 5.868 -9.404 1.00 94.62 178 ILE A CA 1
ATOM 1462 C C . ILE A 1 178 ? -4.918 4.419 -9.881 1.00 94.62 178 ILE A C 1
ATOM 1464 O O . ILE A 1 178 ? -4.160 4.082 -10.789 1.00 94.62 178 ILE A O 1
ATOM 1468 N N . VAL A 1 179 ? -5.740 3.557 -9.284 1.00 96.88 179 VAL A N 1
ATOM 1469 C CA . VAL A 1 179 ? -5.661 2.103 -9.501 1.00 96.88 179 VAL A CA 1
ATOM 1470 C C . VAL A 1 179 ? -5.998 1.739 -10.947 1.00 96.88 179 VAL A C 1
ATOM 1472 O O . VAL A 1 179 ? -5.229 1.031 -11.594 1.00 96.88 179 VAL A O 1
ATOM 1475 N N . ALA A 1 180 ? -7.097 2.271 -11.484 1.00 96.06 180 ALA A N 1
ATOM 1476 C CA . ALA A 1 180 ? -7.526 2.000 -12.854 1.00 96.06 180 ALA A CA 1
ATOM 1477 C C . ALA A 1 180 ? -6.476 2.441 -13.891 1.00 96.06 180 ALA A C 1
ATOM 1479 O O . ALA A 1 180 ? -6.197 1.706 -14.837 1.00 96.06 180 ALA A O 1
ATOM 1480 N N . GLN A 1 181 ? -5.839 3.599 -13.680 1.00 94.88 181 GLN A N 1
ATOM 1481 C CA . GLN A 1 181 ? -4.783 4.089 -14.571 1.00 94.88 181 GLN A CA 1
ATOM 1482 C C . GLN A 1 181 ? -3.532 3.199 -14.524 1.00 94.88 181 GLN A C 1
ATOM 1484 O O . GLN A 1 181 ? -2.934 2.903 -15.558 1.00 94.88 181 GLN A O 1
ATOM 1489 N N . ILE A 1 182 ? -3.154 2.724 -13.333 1.00 95.69 182 ILE A N 1
ATOM 1490 C CA . ILE A 1 182 ? -2.001 1.833 -13.144 1.00 95.69 182 ILE A CA 1
ATOM 1491 C C . ILE A 1 182 ? -2.218 0.481 -13.813 1.00 95.69 182 ILE A C 1
ATOM 1493 O O . ILE A 1 182 ? -1.311 0.002 -14.487 1.00 95.69 182 ILE A O 1
ATOM 1497 N N . ILE A 1 183 ? -3.399 -0.123 -13.673 1.00 95.19 183 ILE A N 1
ATOM 1498 C CA . ILE A 1 183 ? -3.706 -1.421 -14.298 1.00 95.19 183 ILE A CA 1
ATOM 1499 C C . ILE A 1 183 ? -3.589 -1.333 -15.831 1.00 95.19 183 ILE A C 1
ATOM 1501 O O . ILE A 1 183 ? -3.179 -2.292 -16.483 1.00 95.19 183 ILE A O 1
ATOM 1505 N N . GLY A 1 184 ? -3.891 -0.166 -16.412 1.00 92.75 184 GLY A N 1
ATOM 1506 C CA . GLY A 1 184 ? -3.709 0.106 -17.840 1.00 92.75 184 GLY A CA 1
ATOM 1507 C C . GLY A 1 184 ? -2.261 0.376 -18.276 1.00 92.75 184 GLY A C 1
ATOM 1508 O O . GLY A 1 184 ? -1.987 0.414 -19.478 1.00 92.75 184 GLY A O 1
ATOM 1509 N N . SER A 1 185 ? -1.322 0.558 -17.346 1.00 96.00 185 SER A N 1
ATOM 1510 C CA . SER A 1 185 ? 0.068 0.907 -17.669 1.00 96.00 185 SER A CA 1
ATOM 1511 C C . SER A 1 185 ? 0.847 -0.242 -18.319 1.00 96.00 185 SER A C 1
ATOM 1513 O O . SER A 1 185 ? 0.472 -1.416 -18.227 1.00 96.00 185 SER A O 1
ATOM 1515 N N . VAL A 1 186 ? 1.943 0.104 -18.999 1.00 97.19 186 VAL A N 1
ATOM 1516 C CA . VAL A 1 186 ? 2.847 -0.860 -19.644 1.00 97.19 186 VAL A CA 1
ATOM 1517 C C . VAL A 1 186 ? 3.563 -1.720 -18.599 1.00 97.19 186 VAL A C 1
ATOM 1519 O O . VAL A 1 186 ? 3.451 -2.943 -18.644 1.00 97.19 186 VAL A O 1
ATOM 1522 N N . TYR A 1 187 ? 4.233 -1.109 -17.614 1.00 97.19 187 TYR A N 1
ATOM 1523 C CA . TYR A 1 187 ? 4.981 -1.854 -16.592 1.00 97.19 187 TYR A CA 1
ATOM 1524 C C . TYR A 1 187 ? 4.096 -2.769 -15.731 1.00 97.19 187 TYR A C 1
ATOM 1526 O O . TYR A 1 187 ? 4.551 -3.826 -15.301 1.00 97.19 187 TYR A O 1
ATOM 1534 N N . TRP A 1 188 ? 2.835 -2.397 -15.465 1.00 97.44 188 TRP A N 1
ATOM 1535 C CA . TRP A 1 188 ? 1.948 -3.231 -14.649 1.00 97.44 188 TRP A CA 1
ATOM 1536 C C . TRP A 1 188 ? 1.531 -4.515 -15.368 1.00 97.44 188 TRP A C 1
ATOM 1538 O O . TRP A 1 188 ? 1.356 -5.542 -14.712 1.00 97.44 188 TRP A O 1
ATOM 1548 N N . ARG A 1 189 ? 1.383 -4.447 -16.698 1.00 96.69 189 ARG A N 1
ATOM 1549 C CA . ARG A 1 189 ? 1.007 -5.566 -17.577 1.00 96.69 189 ARG A CA 1
ATOM 1550 C C . ARG A 1 189 ? 2.200 -6.396 -18.053 1.00 96.69 189 ARG A C 1
ATOM 1552 O O . ARG A 1 189 ? 2.007 -7.331 -18.823 1.00 96.69 189 ARG A O 1
ATOM 1559 N N . ALA A 1 190 ? 3.410 -6.048 -17.628 1.00 97.62 190 ALA A N 1
ATOM 1560 C CA . ALA A 1 190 ? 4.605 -6.779 -18.002 1.00 97.62 190 ALA A CA 1
ATOM 1561 C C . ALA A 1 190 ? 4.573 -8.223 -17.492 1.00 97.62 190 ALA A C 1
ATOM 1563 O O . ALA A 1 190 ? 4.029 -8.514 -16.419 1.00 97.62 190 ALA A O 1
ATOM 1564 N N . GLU A 1 191 ? 5.201 -9.112 -18.257 1.00 97.50 191 GLU A N 1
ATOM 1565 C CA . GLU A 1 191 ? 5.370 -10.507 -17.872 1.00 97.50 191 GLU A CA 1
ATOM 1566 C C . GLU A 1 191 ? 6.117 -10.634 -16.543 1.00 97.50 191 GLU A C 1
ATOM 1568 O O . GLU A 1 191 ? 6.920 -9.782 -16.155 1.00 97.50 191 GLU A O 1
ATOM 1573 N N . LYS A 1 192 ? 5.824 -11.721 -15.830 1.00 97.69 192 LYS A N 1
ATOM 1574 C CA . LYS A 1 192 ? 6.455 -12.025 -14.551 1.00 97.69 192 LYS A CA 1
ATOM 1575 C C . LYS A 1 192 ? 7.954 -12.298 -14.776 1.00 97.69 192 LYS A C 1
ATOM 1577 O O . LYS A 1 192 ? 8.273 -13.257 -15.479 1.00 97.69 192 LYS A O 1
ATOM 1582 N N . PRO A 1 193 ? 8.869 -11.524 -14.167 1.00 98.00 193 PRO A N 1
ATOM 1583 C CA . PRO A 1 193 ? 10.303 -11.740 -14.317 1.00 98.00 193 PRO A CA 1
ATOM 1584 C C . PRO A 1 193 ? 10.769 -12.978 -13.537 1.00 98.00 193 PRO A C 1
ATOM 1586 O O . PRO A 1 193 ? 10.102 -13.443 -12.606 1.00 98.00 193 PRO A O 1
ATOM 1589 N N . THR A 1 194 ? 11.935 -13.503 -13.917 1.00 97.69 194 THR A N 1
ATOM 1590 C CA . THR A 1 194 ? 12.563 -14.677 -13.290 1.00 97.69 194 THR A CA 1
ATOM 1591 C C . THR A 1 194 ? 13.651 -14.317 -12.280 1.00 97.69 194 THR A C 1
ATOM 1593 O O . THR A 1 194 ? 13.894 -15.104 -11.365 1.00 97.69 194 THR A O 1
ATOM 1596 N N . ASP A 1 195 ? 14.281 -13.141 -12.403 1.00 98.12 195 ASP A N 1
ATOM 1597 C CA . ASP A 1 195 ? 15.234 -12.653 -11.403 1.00 98.12 195 ASP A CA 1
ATOM 1598 C C . ASP A 1 195 ? 14.526 -12.484 -10.043 1.00 98.12 195 ASP A C 1
ATOM 1600 O O . ASP A 1 195 ? 13.460 -11.862 -9.987 1.00 98.12 195 ASP A O 1
ATOM 1604 N N . PRO A 1 196 ? 15.078 -13.013 -8.934 1.00 97.88 196 PRO A N 1
ATOM 1605 C CA . PRO A 1 196 ? 14.405 -12.979 -7.637 1.00 97.88 196 PRO A CA 1
ATOM 1606 C C . PRO A 1 196 ? 14.093 -11.569 -7.121 1.00 97.88 196 PRO A C 1
ATOM 1608 O O . PRO A 1 196 ? 13.044 -11.356 -6.508 1.00 97.88 196 PRO A O 1
ATOM 1611 N N . VAL A 1 197 ? 14.978 -10.596 -7.362 1.00 97.62 197 VAL A N 1
ATOM 1612 C CA . VAL A 1 197 ? 14.789 -9.217 -6.893 1.00 97.62 197 VAL A CA 1
ATOM 1613 C C . VAL A 1 197 ? 13.741 -8.521 -7.751 1.00 97.62 197 VAL A C 1
ATOM 1615 O O . VAL A 1 197 ? 12.837 -7.880 -7.210 1.00 97.62 197 VAL A O 1
ATOM 1618 N N . GLU A 1 198 ? 13.812 -8.680 -9.073 1.00 98.31 198 GLU A N 1
ATOM 1619 C CA . GLU A 1 198 ? 12.772 -8.189 -9.977 1.00 98.31 198 GLU A CA 1
ATOM 1620 C C . GLU A 1 198 ? 11.414 -8.797 -9.646 1.00 98.31 198 GLU A C 1
ATOM 1622 O O . GLU A 1 198 ? 10.426 -8.072 -9.579 1.00 98.31 198 GLU A O 1
ATOM 1627 N N . LEU A 1 199 ? 11.352 -10.099 -9.371 1.00 98.44 199 LEU A N 1
ATOM 1628 C CA . LEU A 1 199 ? 10.120 -10.789 -9.007 1.00 98.44 199 LEU A CA 1
ATOM 1629 C C . LEU A 1 199 ? 9.522 -10.239 -7.707 1.00 98.44 199 LEU A C 1
ATOM 1631 O O . LEU A 1 199 ? 8.312 -10.009 -7.631 1.00 98.44 199 LEU A O 1
ATOM 1635 N N . ALA A 1 200 ? 10.348 -9.982 -6.692 1.00 98.31 200 ALA A N 1
ATOM 1636 C CA . ALA A 1 200 ? 9.894 -9.361 -5.452 1.00 98.31 200 ALA A CA 1
ATOM 1637 C C . ALA A 1 200 ? 9.330 -7.949 -5.692 1.00 98.31 200 ALA A C 1
ATOM 1639 O O . ALA A 1 200 ? 8.272 -7.603 -5.157 1.00 98.31 200 ALA A O 1
ATOM 1640 N N . VAL A 1 201 ? 9.977 -7.154 -6.553 1.00 98.12 201 VAL A N 1
ATOM 1641 C CA . VAL A 1 201 ? 9.450 -5.846 -6.970 1.00 98.12 201 VAL A CA 1
ATOM 1642 C C . VAL A 1 201 ? 8.171 -6.001 -7.787 1.00 98.12 201 VAL A C 1
ATOM 1644 O O . VAL A 1 201 ? 7.227 -5.253 -7.562 1.00 98.12 201 VAL A O 1
ATOM 1647 N N . TRP A 1 202 ? 8.084 -6.982 -8.683 1.00 98.38 202 TRP A N 1
ATOM 1648 C CA . TRP A 1 202 ? 6.924 -7.223 -9.545 1.00 98.38 202 TRP A CA 1
ATOM 1649 C C . TRP A 1 202 ? 5.684 -7.584 -8.729 1.00 98.38 202 TRP A C 1
ATOM 1651 O O . TRP A 1 202 ? 4.602 -7.032 -8.955 1.00 98.38 202 TRP A O 1
ATOM 1661 N N . ASN A 1 203 ? 5.858 -8.424 -7.707 1.00 97.94 203 ASN A N 1
ATOM 1662 C CA . ASN A 1 203 ? 4.813 -8.780 -6.746 1.00 97.94 203 ASN A CA 1
ATOM 1663 C C . ASN A 1 203 ? 4.326 -7.578 -5.921 1.00 97.94 203 ASN A C 1
ATOM 1665 O O . ASN A 1 203 ? 3.222 -7.617 -5.384 1.00 97.94 203 ASN A O 1
ATOM 1669 N N . GLY A 1 204 ? 5.130 -6.516 -5.817 1.00 97.75 204 GLY A N 1
ATOM 1670 C CA . GLY A 1 204 ? 4.811 -5.295 -5.081 1.00 97.75 204 GLY A CA 1
ATOM 1671 C C . GLY A 1 204 ? 4.802 -4.021 -5.922 1.00 97.75 204 GLY A C 1
ATOM 1672 O O . GLY A 1 204 ? 4.959 -2.925 -5.378 1.00 97.75 204 GLY A O 1
ATOM 1673 N N . ARG A 1 205 ? 4.667 -4.154 -7.246 1.00 97.56 205 ARG A N 1
ATOM 1674 C CA . ARG A 1 205 ? 5.022 -3.109 -8.222 1.00 97.56 205 ARG A CA 1
ATOM 1675 C C . ARG A 1 205 ? 4.314 -1.778 -8.006 1.00 97.56 205 ARG A C 1
ATOM 1677 O O . ARG A 1 205 ? 4.859 -0.731 -8.330 1.00 97.56 205 ARG A O 1
ATOM 1684 N N . VAL A 1 206 ? 3.124 -1.777 -7.417 1.00 97.44 206 VAL A N 1
ATOM 1685 C CA . VAL A 1 206 ? 2.387 -0.533 -7.172 1.00 97.44 206 VAL A CA 1
ATOM 1686 C C . VAL A 1 206 ? 2.810 0.129 -5.867 1.00 97.44 206 VAL A C 1
ATOM 1688 O O . VAL A 1 206 ? 2.998 1.344 -5.838 1.00 97.44 206 VAL A O 1
ATOM 1691 N N . ALA A 1 207 ? 3.073 -0.638 -4.811 1.00 97.25 207 ALA A N 1
ATOM 1692 C CA . ALA A 1 207 ? 3.648 -0.112 -3.577 1.00 97.25 207 ALA A CA 1
ATOM 1693 C C . ALA A 1 207 ? 5.006 0.562 -3.837 1.00 97.25 207 ALA A C 1
ATOM 1695 O O . ALA A 1 207 ? 5.295 1.609 -3.253 1.00 97.25 207 ALA A O 1
ATOM 1696 N N . PHE A 1 208 ? 5.803 0.025 -4.767 1.00 95.88 208 PHE A N 1
ATOM 1697 C CA . PHE A 1 208 ? 7.087 0.600 -5.175 1.00 95.88 208 PHE A CA 1
ATOM 1698 C C . PHE A 1 208 ? 6.995 1.946 -5.902 1.00 95.88 208 PHE A C 1
ATOM 1700 O O . PHE A 1 208 ? 8.005 2.647 -5.956 1.00 95.88 208 PHE A O 1
ATOM 1707 N N . LEU A 1 209 ? 5.815 2.397 -6.346 1.00 93.31 209 LEU A N 1
ATOM 1708 C CA . LEU A 1 209 ? 5.644 3.789 -6.788 1.00 93.31 209 LEU A CA 1
ATOM 1709 C C . LEU A 1 209 ? 6.002 4.795 -5.687 1.00 93.31 209 LEU A C 1
ATOM 1711 O O . LEU A 1 209 ? 6.405 5.916 -5.992 1.00 93.31 209 LEU A O 1
ATOM 1715 N N . ASP A 1 210 ? 5.914 4.396 -4.413 1.00 89.00 210 ASP A N 1
ATOM 1716 C CA . ASP A 1 210 ? 6.427 5.214 -3.317 1.00 89.00 210 ASP A CA 1
ATOM 1717 C C . ASP A 1 210 ? 7.914 5.544 -3.514 1.00 89.00 210 ASP A C 1
ATOM 1719 O O . ASP A 1 210 ? 8.278 6.697 -3.348 1.00 89.00 210 ASP A O 1
ATOM 1723 N N . SER A 1 211 ? 8.754 4.602 -3.961 1.00 86.44 211 SER A N 1
ATOM 1724 C CA . SER A 1 211 ? 10.187 4.857 -4.205 1.00 86.44 211 SER A CA 1
ATOM 1725 C C . SER A 1 211 ? 10.443 5.885 -5.316 1.00 86.44 211 SER A C 1
ATOM 1727 O O . SER A 1 211 ? 11.351 6.710 -5.196 1.00 86.44 211 SER A O 1
ATOM 1729 N N . LEU A 1 212 ? 9.605 5.885 -6.360 1.00 87.38 212 LEU A N 1
ATOM 1730 C CA . LEU A 1 212 ? 9.715 6.781 -7.516 1.00 87.38 212 LEU A CA 1
ATOM 1731 C C . LEU A 1 212 ? 9.279 8.212 -7.187 1.00 87.38 212 LEU A C 1
ATOM 1733 O O . LEU A 1 212 ? 9.852 9.170 -7.709 1.00 87.38 212 LEU A O 1
ATOM 1737 N N . PHE A 1 213 ? 8.250 8.353 -6.349 1.00 85.75 213 PHE A N 1
ATOM 1738 C CA . PHE A 1 213 ? 7.622 9.641 -6.042 1.00 85.75 213 PHE A CA 1
ATOM 1739 C C . PHE A 1 213 ? 8.004 10.205 -4.675 1.00 85.75 213 PHE A C 1
ATOM 1741 O O . PHE A 1 213 ? 7.564 11.300 -4.320 1.00 85.75 213 PHE A O 1
ATOM 1748 N N . TYR A 1 214 ? 8.817 9.494 -3.898 1.00 77.81 214 TYR A N 1
ATOM 1749 C CA . TYR A 1 214 ? 9.405 10.0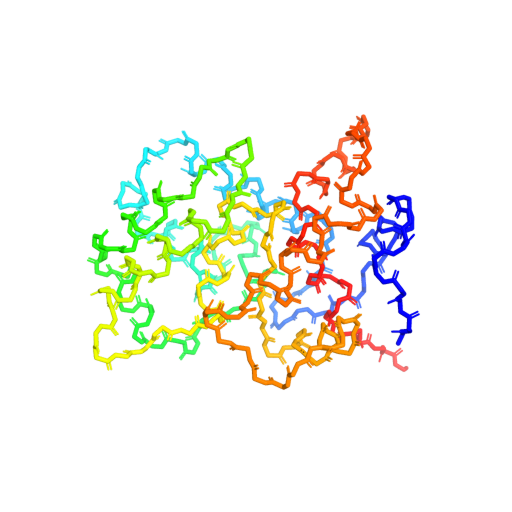40 -2.686 1.00 77.81 214 TYR A CA 1
ATOM 1750 C C . TYR A 1 214 ? 10.490 11.075 -3.044 1.00 77.81 214 TYR A C 1
ATOM 1752 O O . TYR A 1 214 ? 11.253 10.859 -3.988 1.00 77.81 214 TYR A O 1
ATOM 1760 N N . PRO A 1 215 ? 10.582 12.209 -2.325 1.00 67.50 215 PRO A N 1
ATOM 1761 C CA . PRO A 1 215 ? 11.568 13.238 -2.627 1.00 67.50 215 PRO A CA 1
ATOM 1762 C C . PRO A 1 215 ? 12.995 12.703 -2.495 1.00 67.50 215 PRO A C 1
ATOM 1764 O O . PRO A 1 215 ? 13.384 12.236 -1.422 1.00 67.50 215 PRO A O 1
ATOM 1767 N N . LYS A 1 216 ? 13.780 12.848 -3.566 1.00 66.12 216 LYS A N 1
ATOM 1768 C CA . LYS A 1 216 ? 15.224 12.605 -3.543 1.00 66.12 216 LYS A CA 1
ATOM 1769 C C . LYS A 1 216 ? 15.880 13.701 -2.709 1.00 66.12 216 LYS A C 1
ATOM 1771 O O . LYS A 1 216 ? 15.698 14.884 -2.998 1.00 66.12 216 LYS A O 1
ATOM 1776 N N . VAL A 1 217 ? 16.628 13.319 -1.679 1.00 55.38 217 VAL A N 1
ATOM 1777 C CA . VAL A 1 217 ? 17.518 14.257 -0.988 1.00 55.38 217 VAL A CA 1
ATOM 1778 C C . VAL A 1 217 ? 18.802 14.290 -1.803 1.00 55.38 217 VAL A C 1
ATOM 1780 O O . VAL A 1 217 ? 19.540 13.309 -1.840 1.00 55.38 217 VAL A O 1
ATOM 1783 N N . TYR A 1 218 ? 19.037 15.390 -2.510 1.00 43.41 218 TYR A N 1
ATOM 1784 C CA . TYR A 1 218 ? 20.343 15.640 -3.102 1.00 43.41 218 TYR A CA 1
ATOM 1785 C C . TYR A 1 218 ? 21.244 16.159 -1.984 1.00 43.41 218 TYR A C 1
ATOM 1787 O O . TYR A 1 218 ? 20.988 17.230 -1.438 1.00 43.41 218 TYR A O 1
ATOM 1795 N N . HIS A 1 219 ? 22.260 15.384 -1.612 1.00 38.38 219 HIS A N 1
ATOM 1796 C CA . HIS A 1 219 ? 23.402 15.953 -0.909 1.00 38.38 219 HIS A CA 1
ATOM 1797 C C . HIS A 1 219 ? 24.151 16.806 -1.938 1.00 38.38 219 HIS A C 1
ATOM 1799 O O . HIS A 1 219 ? 24.664 16.265 -2.918 1.00 38.38 219 HIS A O 1
ATOM 1805 N N . THR A 1 220 ? 24.072 18.126 -1.775 1.00 32.69 220 THR A N 1
ATOM 1806 C CA . THR A 1 220 ? 24.963 19.099 -2.424 1.00 32.69 220 THR A CA 1
ATOM 1807 C C . THR A 1 220 ? 26.374 18.944 -1.897 1.00 32.69 220 THR A C 1
ATOM 1809 O O . THR A 1 220 ? 26.484 18.780 -0.659 1.00 32.69 220 THR A O 1
#

Sequence (220 aa):
MNIEIFKITWQEFFWHVKNERNVGLRGDLNIHGRIKVLEAARNRFYSHPHFEDINVEARKELAGFVVGKGEIRWTQFGSTQSAGRFKQAINQNNHYISLALDQIPLEGSLNRKQYQGFIDTLQKAFESGGVNIATATRLLAMKRPDYFVCRNGKNKNELRKAFGIPKNIHFDNYWDLIVAQIIGSVYWRAEKPTDPVELAVWNGRVAFLDSLFYPKVYHT